Protein AF-A0A968VPR9-F1 (afdb_monomer)

Structure (mmCIF, N/CA/C/O backbone):
data_AF-A0A968VPR9-F1
#
_entry.id   AF-A0A968VPR9-F1
#
loop_
_atom_site.group_PDB
_atom_site.id
_atom_site.type_symbol
_atom_site.label_atom_id
_atom_site.label_alt_id
_atom_site.label_comp_id
_atom_site.label_asym_id
_atom_site.label_entity_id
_atom_site.label_seq_id
_atom_site.pdbx_PDB_ins_code
_atom_site.Cartn_x
_atom_site.Cartn_y
_atom_site.Cartn_z
_atom_site.occupancy
_atom_site.B_iso_or_equiv
_atom_site.auth_seq_id
_atom_site.auth_comp_id
_atom_site.auth_asym_id
_atom_site.auth_atom_id
_atom_site.pdbx_PDB_model_num
ATOM 1 N N . MET A 1 1 ? -22.165 -13.473 3.965 1.00 26.22 1 MET A N 1
ATOM 2 C CA . MET A 1 1 ? -20.917 -13.403 3.176 1.00 26.22 1 MET A CA 1
ATOM 3 C C . MET A 1 1 ? -20.371 -11.985 3.262 1.00 26.22 1 MET A C 1
ATOM 5 O O . MET A 1 1 ? -21.154 -11.065 3.024 1.00 26.22 1 MET A O 1
ATOM 9 N N . PRO A 1 2 ? -19.105 -11.769 3.661 1.00 28.02 2 PRO A N 1
ATOM 10 C CA . PRO A 1 2 ? -18.502 -10.442 3.597 1.00 28.02 2 PRO A CA 1
ATOM 11 C C . PRO A 1 2 ? -18.471 -9.992 2.131 1.00 28.02 2 PRO A C 1
ATOM 13 O O . PRO A 1 2 ? -17.987 -10.710 1.262 1.00 28.02 2 PRO A O 1
ATOM 16 N N . ARG A 1 3 ? -19.066 -8.833 1.832 1.00 32.91 3 ARG A N 1
ATOM 17 C CA . ARG A 1 3 ? -19.054 -8.261 0.480 1.00 32.91 3 ARG A CA 1
ATOM 18 C C . ARG A 1 3 ? -17.635 -7.765 0.195 1.00 32.91 3 ARG A C 1
ATOM 20 O O . ARG A 1 3 ? -17.225 -6.787 0.816 1.00 32.91 3 ARG A O 1
ATOM 27 N N . LEU A 1 4 ? -16.906 -8.401 -0.725 1.00 30.72 4 LEU A N 1
ATOM 28 C CA . LEU A 1 4 ? -15.654 -7.848 -1.254 1.00 30.72 4 LEU A CA 1
ATOM 29 C C . LEU A 1 4 ? -15.965 -6.493 -1.906 1.00 30.72 4 LEU A C 1
ATOM 31 O O . LEU A 1 4 ? -16.776 -6.412 -2.832 1.00 30.72 4 LEU A O 1
ATOM 35 N N . ARG A 1 5 ? -15.361 -5.424 -1.379 1.00 48.28 5 ARG A N 1
ATOM 36 C CA . ARG A 1 5 ? -15.489 -4.054 -1.892 1.00 48.28 5 ARG A CA 1
ATOM 37 C C . ARG A 1 5 ? -14.204 -3.683 -2.627 1.00 48.28 5 ARG A C 1
ATOM 39 O O . ARG A 1 5 ? -13.118 -3.902 -2.104 1.00 48.28 5 ARG A O 1
ATOM 46 N N . CYS A 1 6 ? -14.334 -3.125 -3.828 1.00 39.28 6 CYS A N 1
ATOM 47 C CA . CYS A 1 6 ? -13.204 -2.578 -4.575 1.00 39.28 6 CYS A CA 1
ATOM 48 C C . CYS A 1 6 ? -12.930 -1.138 -4.111 1.00 39.28 6 CYS A C 1
ATOM 50 O O . CYS A 1 6 ? -13.870 -0.373 -3.891 1.00 39.28 6 CYS A O 1
ATOM 52 N N . GLY A 1 7 ? -11.655 -0.773 -3.975 1.00 43.19 7 GLY A N 1
ATOM 53 C CA . GLY A 1 7 ? -11.203 0.585 -3.664 1.00 43.19 7 GLY A CA 1
ATOM 54 C C . GLY A 1 7 ? -10.106 1.030 -4.629 1.00 43.19 7 GLY A C 1
ATOM 55 O O . GLY A 1 7 ? -9.471 0.195 -5.274 1.00 43.19 7 GLY A O 1
ATOM 56 N N . VAL A 1 8 ? -9.898 2.340 -4.748 1.00 54.34 8 VAL A N 1
ATOM 57 C CA . VAL A 1 8 ? -8.843 2.925 -5.594 1.00 54.34 8 VAL A CA 1
ATOM 58 C C . VAL A 1 8 ? -7.776 3.543 -4.698 1.00 54.34 8 VAL A C 1
ATOM 60 O O . VAL A 1 8 ? -8.106 4.270 -3.765 1.00 54.34 8 VAL A O 1
ATOM 63 N N . CYS A 1 9 ? -6.502 3.267 -4.987 1.00 51.56 9 CYS A N 1
ATOM 64 C CA . CYS A 1 9 ? -5.377 3.925 -4.327 1.00 51.56 9 CYS A CA 1
ATOM 65 C C . CYS A 1 9 ? -4.865 5.079 -5.198 1.00 51.56 9 CYS A C 1
ATOM 67 O O . CYS A 1 9 ? -4.515 4.877 -6.361 1.00 51.56 9 CYS A O 1
ATOM 69 N N . THR A 1 10 ? -4.825 6.286 -4.639 1.00 53.28 10 THR A N 1
ATOM 70 C CA . THR A 1 10 ? -4.267 7.491 -5.279 1.00 53.28 10 THR A CA 1
ATOM 71 C C . THR A 1 10 ? -3.102 8.036 -4.457 1.00 53.28 10 THR A C 1
ATOM 73 O O . THR A 1 10 ? -2.933 7.615 -3.321 1.00 53.28 10 THR A O 1
ATOM 76 N N . ARG A 1 11 ? -2.273 8.945 -4.989 1.00 54.41 11 ARG A N 1
ATOM 77 C CA . ARG A 1 11 ? -1.107 9.496 -4.266 1.00 54.41 11 ARG A CA 1
ATOM 78 C C . ARG A 1 11 ? -1.219 10.997 -3.994 1.00 54.41 11 ARG A C 1
ATOM 80 O O . ARG A 1 11 ? -1.591 11.747 -4.893 1.00 54.41 11 ARG A O 1
ATOM 87 N N . ALA A 1 12 ? -0.807 11.435 -2.802 1.00 42.16 12 ALA A N 1
ATOM 88 C CA . ALA A 1 12 ? -0.748 12.838 -2.380 1.00 42.16 12 ALA A CA 1
ATOM 89 C C . ALA A 1 12 ? 0.576 13.179 -1.658 1.00 42.16 12 ALA A C 1
ATOM 91 O O . ALA A 1 12 ? 1.113 12.370 -0.905 1.00 42.16 12 ALA A O 1
ATOM 92 N N . ARG A 1 13 ? 1.103 14.391 -1.869 1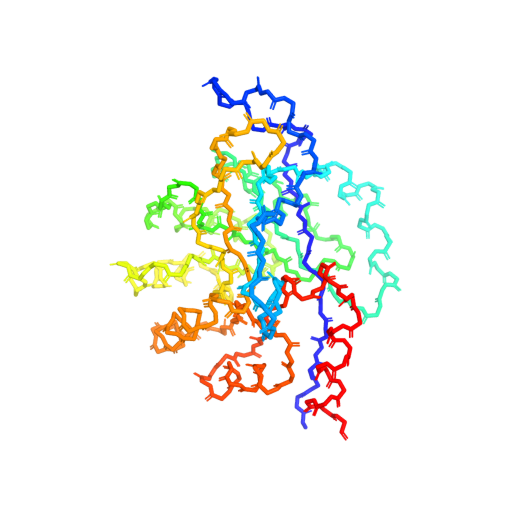.00 48.53 13 ARG A N 1
ATOM 93 C CA . ARG A 1 13 ? 2.314 14.930 -1.213 1.00 48.53 13 ARG A CA 1
ATOM 94 C C . ARG A 1 13 ? 2.281 16.457 -1.194 1.00 48.53 13 ARG A C 1
ATOM 96 O O . ARG A 1 13 ? 1.675 17.050 -2.076 1.00 48.53 13 ARG A O 1
ATOM 103 N N . ILE A 1 14 ? 2.934 17.121 -0.242 1.00 46.28 14 ILE A N 1
ATOM 104 C CA . ILE A 1 14 ? 3.025 18.593 -0.239 1.00 46.28 14 ILE A CA 1
ATOM 105 C C . ILE A 1 14 ? 3.862 19.085 -1.441 1.00 46.28 14 ILE A C 1
ATOM 107 O O . ILE A 1 14 ? 5.024 18.720 -1.602 1.00 46.28 14 ILE A O 1
ATOM 111 N N . GLY A 1 15 ? 3.260 19.939 -2.281 1.00 39.19 15 GLY A N 1
ATOM 112 C CA . GLY A 1 15 ? 3.881 20.534 -3.475 1.00 39.19 15 GLY A CA 1
ATOM 113 C C . GLY A 1 15 ? 3.956 19.622 -4.716 1.00 39.19 15 GLY A C 1
ATOM 114 O O . GLY A 1 15 ? 3.867 18.404 -4.625 1.00 39.19 15 GLY A O 1
ATOM 115 N N . ASP A 1 16 ? 4.155 20.228 -5.893 1.00 42.66 16 ASP A N 1
ATOM 116 C CA . ASP A 1 16 ? 4.288 19.551 -7.206 1.00 42.66 16 ASP A CA 1
ATOM 117 C C . ASP A 1 16 ? 5.763 19.231 -7.555 1.00 42.66 16 ASP A C 1
ATOM 119 O O . ASP A 1 16 ? 6.218 19.321 -8.696 1.00 42.66 16 ASP A O 1
ATOM 123 N N . ARG A 1 17 ? 6.597 18.961 -6.541 1.00 40.97 17 ARG A N 1
ATOM 124 C CA . ARG A 1 17 ? 8.049 18.846 -6.748 1.00 40.97 17 ARG A CA 1
ATOM 125 C C . ARG A 1 17 ? 8.432 17.455 -7.252 1.00 40.97 17 ARG A C 1
ATOM 127 O O . ARG A 1 17 ? 8.266 16.456 -6.545 1.00 40.97 17 ARG A O 1
ATOM 134 N N . ARG A 1 18 ? 9.051 17.410 -8.441 1.00 38.78 18 ARG A N 1
ATOM 135 C CA . ARG A 1 18 ? 9.927 16.299 -8.855 1.00 38.78 18 ARG A CA 1
ATOM 136 C C . ARG A 1 18 ? 10.993 16.111 -7.769 1.00 38.78 18 ARG A C 1
ATOM 138 O O . ARG A 1 18 ? 11.455 17.083 -7.184 1.00 38.78 18 ARG A O 1
ATOM 145 N N . SER A 1 19 ? 11.351 14.869 -7.457 1.00 36.50 19 SER A N 1
ATOM 146 C CA . SER A 1 19 ? 12.400 14.568 -6.475 1.00 36.50 19 SER A CA 1
ATOM 147 C C . SER A 1 19 ? 13.722 15.230 -6.891 1.00 36.50 19 SER A C 1
ATOM 149 O O . SER A 1 19 ? 14.387 14.757 -7.806 1.00 36.50 19 SER A O 1
ATOM 151 N N . THR A 1 20 ? 14.108 16.321 -6.226 1.00 30.91 20 THR A N 1
ATOM 152 C CA . THR A 1 20 ? 15.374 17.026 -6.463 1.00 30.91 20 THR A CA 1
ATOM 153 C C . THR A 1 20 ? 16.469 16.430 -5.579 1.00 30.91 20 THR A C 1
ATOM 155 O O . THR A 1 20 ? 16.851 17.015 -4.566 1.00 30.91 20 THR A O 1
ATOM 158 N N . ARG A 1 21 ? 16.981 15.242 -5.926 1.00 33.09 21 ARG A N 1
ATOM 159 C CA . ARG A 1 21 ? 18.323 14.834 -5.471 1.00 33.09 21 ARG A CA 1
ATOM 160 C C . ARG A 1 21 ? 19.348 15.293 -6.520 1.00 33.09 21 ARG A C 1
ATOM 162 O O . ARG A 1 21 ? 19.127 15.021 -7.704 1.00 33.09 21 ARG A O 1
ATOM 169 N N . PRO A 1 22 ? 20.457 15.956 -6.133 1.00 25.80 22 PRO A N 1
ATOM 170 C CA . PRO A 1 22 ? 21.454 16.432 -7.090 1.00 25.80 22 PRO A CA 1
ATOM 171 C C . PRO A 1 22 ? 22.013 15.253 -7.898 1.00 25.80 22 PRO A C 1
ATOM 173 O O . PRO A 1 22 ? 22.491 14.280 -7.319 1.00 25.80 22 PRO A O 1
ATOM 176 N N . GLY A 1 23 ? 21.910 15.322 -9.230 1.00 30.23 23 GLY A N 1
ATOM 177 C CA . GLY A 1 23 ? 22.413 14.301 -10.161 1.00 30.23 23 GLY A CA 1
ATOM 178 C C . GLY A 1 23 ? 21.357 13.439 -10.873 1.00 30.23 23 GLY A C 1
ATOM 179 O O . GLY A 1 23 ? 21.736 12.643 -11.728 1.00 30.23 23 GLY A O 1
ATOM 180 N N . ARG A 1 24 ? 20.055 13.592 -10.572 1.00 38.47 24 ARG A N 1
ATOM 181 C CA . ARG A 1 24 ? 18.957 12.834 -11.224 1.00 38.47 24 ARG A CA 1
ATOM 182 C C . ARG A 1 24 ? 18.002 13.677 -12.090 1.00 38.47 24 ARG A C 1
ATOM 184 O O . ARG A 1 24 ? 17.025 13.137 -12.602 1.00 38.47 24 ARG A O 1
ATOM 191 N N . ASP A 1 25 ? 18.307 14.954 -12.320 1.00 29.67 25 ASP A N 1
ATOM 192 C CA . ASP A 1 25 ? 17.603 15.784 -13.307 1.00 29.67 25 ASP A CA 1
ATOM 193 C C . ASP A 1 25 ? 18.159 15.525 -14.712 1.00 29.67 25 ASP A C 1
ATOM 195 O O . ASP A 1 25 ? 19.051 16.219 -15.197 1.00 29.67 25 ASP A O 1
ATOM 199 N N . ARG A 1 26 ? 17.631 14.498 -15.375 1.00 28.78 26 ARG A N 1
ATOM 200 C CA . ARG A 1 26 ? 17.525 14.485 -16.837 1.00 28.78 26 ARG A CA 1
ATOM 201 C C . ARG A 1 26 ? 16.148 13.959 -17.192 1.00 28.78 26 ARG A C 1
ATOM 203 O O . ARG A 1 26 ? 15.861 12.795 -16.940 1.00 28.78 26 ARG A O 1
ATOM 210 N N . ASP A 1 27 ? 15.300 14.860 -17.677 1.00 27.05 27 ASP A N 1
ATOM 211 C CA . ASP A 1 27 ? 14.115 14.625 -18.508 1.00 27.05 27 ASP A CA 1
ATOM 212 C C . ASP A 1 27 ? 13.579 13.186 -18.537 1.00 27.05 27 ASP A C 1
ATOM 214 O O . ASP A 1 27 ? 13.633 12.498 -19.555 1.00 27.05 27 ASP A O 1
ATOM 218 N N . THR A 1 28 ? 13.006 12.722 -17.424 1.00 28.03 28 THR A N 1
ATOM 219 C CA . THR A 1 28 ? 12.266 11.456 -17.401 1.00 28.03 28 THR A CA 1
ATOM 220 C C . THR A 1 28 ? 10.881 11.686 -17.995 1.00 28.03 28 THR A C 1
ATOM 222 O O . THR A 1 28 ? 9.892 11.917 -17.300 1.00 28.03 28 THR A O 1
ATOM 225 N N . HIS A 1 29 ? 10.825 11.656 -19.325 1.00 24.77 29 HIS A N 1
ATOM 226 C CA . HIS A 1 29 ? 9.605 11.322 -20.047 1.00 24.77 29 HIS A CA 1
AT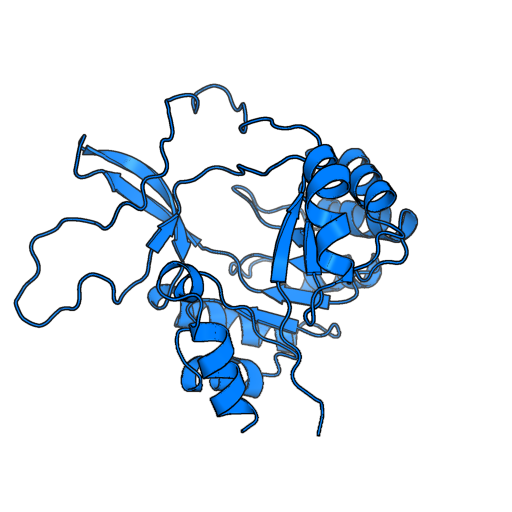OM 227 C C . HIS A 1 29 ? 9.139 9.934 -19.577 1.00 24.77 29 HIS A C 1
ATOM 229 O O . HIS A 1 29 ? 9.963 9.057 -19.305 1.00 24.77 29 HIS A O 1
ATOM 235 N N . ASN A 1 30 ? 7.823 9.737 -19.436 1.00 26.75 30 ASN A N 1
ATOM 236 C CA . ASN A 1 30 ? 7.246 8.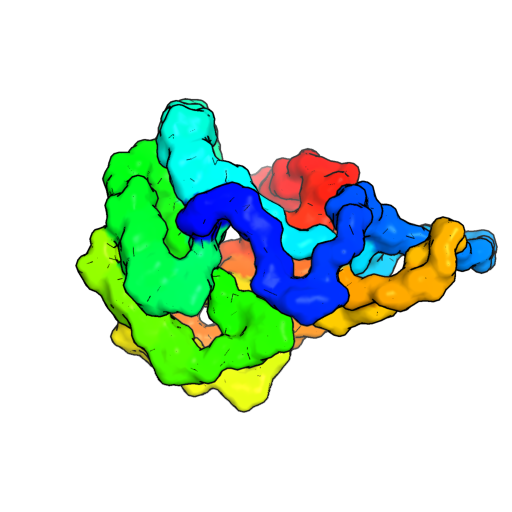435 -19.104 1.00 26.75 30 ASN A CA 1
ATOM 237 C C . ASN A 1 30 ? 7.667 7.409 -20.162 1.00 26.75 30 ASN A C 1
ATOM 239 O O . ASN A 1 30 ? 7.077 7.343 -21.237 1.00 26.75 30 ASN A O 1
ATOM 243 N N . HIS A 1 31 ? 8.655 6.584 -19.840 1.00 30.16 31 HIS A N 1
ATOM 244 C CA . HIS A 1 31 ? 8.980 5.401 -20.617 1.00 30.16 31 HIS A CA 1
ATOM 245 C C . HIS A 1 31 ? 8.699 4.177 -19.753 1.00 30.16 31 HIS A C 1
ATOM 247 O O . HIS A 1 31 ? 9.443 3.862 -18.824 1.00 30.16 31 HIS A O 1
ATOM 253 N N . ALA A 1 32 ? 7.610 3.473 -20.068 1.00 30.56 32 ALA A N 1
ATOM 254 C CA . ALA A 1 32 ? 7.552 2.043 -19.814 1.00 30.56 32 ALA A CA 1
ATOM 255 C C . ALA A 1 32 ? 8.547 1.409 -20.793 1.00 30.56 32 ALA A C 1
ATOM 257 O O . ALA A 1 32 ? 8.242 1.234 -21.970 1.00 30.56 32 ALA A O 1
ATOM 258 N N . ALA A 1 33 ? 9.776 1.164 -20.343 1.00 32.53 33 ALA A N 1
ATOM 259 C CA . ALA A 1 33 ? 10.747 0.454 -21.158 1.00 32.53 33 ALA A CA 1
ATOM 260 C C . ALA A 1 33 ? 10.401 -1.040 -21.108 1.00 32.53 33 ALA A C 1
ATOM 262 O O . ALA A 1 33 ? 10.758 -1.740 -20.161 1.00 32.53 33 ALA A O 1
ATOM 263 N N . ALA A 1 34 ? 9.674 -1.523 -22.116 1.00 35.62 34 ALA A N 1
ATOM 264 C CA . ALA A 1 34 ? 9.707 -2.939 -22.455 1.00 35.62 34 ALA A CA 1
ATOM 265 C C . ALA A 1 34 ? 11.109 -3.234 -23.010 1.00 35.62 34 ALA A C 1
ATOM 267 O O . ALA A 1 34 ? 11.587 -2.528 -23.901 1.00 35.62 34 ALA A O 1
ATOM 268 N N . SER A 1 35 ? 11.806 -4.232 -22.469 1.00 34.34 35 SER A N 1
ATOM 269 C CA . SER A 1 35 ? 13.125 -4.615 -22.971 1.00 34.34 35 SER A CA 1
ATOM 270 C C . SER A 1 35 ? 12.989 -5.171 -24.393 1.00 34.34 35 SER A C 1
ATOM 272 O O . SER A 1 35 ? 12.513 -6.284 -24.616 1.00 34.34 35 SER A O 1
ATOM 274 N N . SER A 1 36 ? 13.401 -4.394 -25.397 1.00 31.27 36 SER A N 1
ATOM 275 C CA . SER A 1 36 ? 13.361 -4.814 -26.799 1.00 31.27 36 SER A CA 1
ATOM 276 C C . SER A 1 36 ? 14.564 -5.707 -27.133 1.00 31.27 36 SER A C 1
ATOM 278 O O . SER A 1 36 ? 15.523 -5.289 -27.778 1.00 31.27 36 SER A O 1
ATOM 280 N N . GLY A 1 37 ? 14.521 -6.955 -26.673 1.00 33.72 37 GLY A N 1
ATOM 281 C CA . GLY A 1 37 ? 15.356 -8.046 -27.179 1.00 33.72 37 GLY A CA 1
ATOM 282 C C . GLY A 1 37 ? 14.554 -8.929 -28.138 1.00 33.72 37 GLY A C 1
ATOM 283 O O . GLY A 1 37 ? 13.375 -9.205 -27.904 1.00 33.72 37 GLY A O 1
ATOM 284 N N . ALA A 1 38 ? 15.160 -9.376 -29.240 1.00 30.45 38 ALA A N 1
ATOM 285 C CA . ALA A 1 38 ? 14.508 -10.276 -30.191 1.00 30.45 38 ALA A CA 1
ATOM 286 C C . ALA A 1 38 ? 14.147 -11.617 -29.517 1.00 30.45 38 ALA A C 1
ATOM 288 O O . ALA A 1 38 ? 15.028 -12.401 -29.172 1.00 30.45 38 ALA A O 1
ATOM 289 N N . ALA A 1 39 ? 12.855 -11.888 -29.315 1.00 31.39 39 ALA A N 1
ATOM 290 C CA . ALA A 1 39 ? 12.401 -13.133 -28.706 1.00 31.39 39 ALA A CA 1
ATOM 291 C C . ALA A 1 39 ? 12.381 -14.291 -29.701 1.00 31.39 39 ALA A C 1
ATOM 293 O O . ALA A 1 39 ? 12.013 -14.136 -30.870 1.00 31.39 39 ALA A O 1
ATOM 294 N N . ARG A 1 40 ? 12.712 -15.472 -29.174 1.00 26.75 40 ARG A N 1
ATOM 295 C CA . ARG A 1 40 ? 12.440 -16.765 -29.802 1.00 26.75 40 ARG A CA 1
ATOM 296 C C . ARG A 1 40 ? 10.926 -16.959 -30.000 1.00 26.75 40 ARG A C 1
ATOM 298 O O . ARG A 1 40 ? 10.148 -16.495 -29.164 1.00 26.75 40 ARG A O 1
ATOM 305 N N . PRO A 1 41 ? 10.497 -17.674 -31.055 1.00 26.98 41 PRO A N 1
ATOM 306 C CA . PRO A 1 41 ? 9.089 -18.012 -31.248 1.00 26.98 41 PRO A CA 1
ATOM 307 C C . PRO A 1 41 ? 8.575 -18.816 -30.042 1.00 26.98 41 PRO A C 1
ATOM 309 O O . PRO A 1 41 ? 9.154 -19.849 -29.713 1.00 26.98 41 PRO A O 1
ATOM 312 N N . GLY A 1 42 ? 7.523 -18.325 -29.375 1.00 35.25 42 GLY A N 1
ATOM 313 C CA . GLY A 1 42 ? 6.863 -18.996 -28.244 1.00 3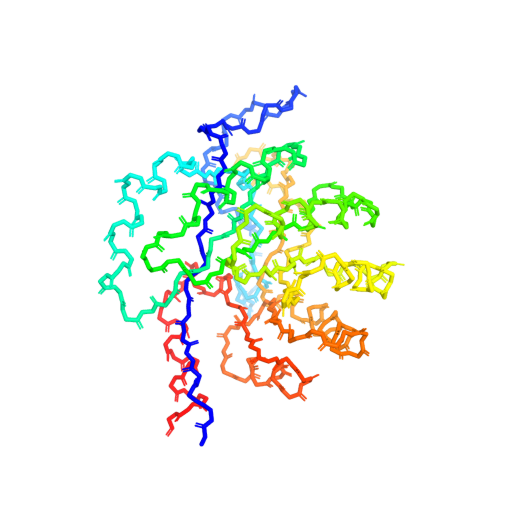5.25 42 GLY A CA 1
ATOM 314 C C . GLY A 1 42 ? 7.057 -18.366 -26.857 1.00 35.25 42 GLY A C 1
ATOM 315 O O . GLY A 1 42 ? 6.443 -18.841 -25.908 1.00 35.25 42 GLY A O 1
ATOM 316 N N . ALA A 1 43 ? 7.858 -17.304 -26.714 1.00 30.12 43 ALA A N 1
ATOM 317 C CA . ALA A 1 43 ? 7.950 -16.536 -25.468 1.00 30.12 43 ALA A CA 1
ATOM 318 C C . ALA A 1 43 ? 7.155 -15.227 -25.589 1.00 30.12 43 ALA A C 1
ATOM 320 O O . ALA A 1 43 ? 7.489 -14.366 -26.407 1.00 30.12 43 ALA A O 1
ATOM 321 N N . ASP A 1 44 ? 6.105 -15.094 -24.781 1.00 35.06 44 ASP A N 1
ATOM 322 C CA . ASP A 1 44 ? 5.308 -13.874 -24.688 1.00 35.06 44 ASP A CA 1
ATOM 323 C C . ASP A 1 44 ? 6.120 -12.809 -23.930 1.00 35.06 44 ASP A C 1
ATOM 325 O O . ASP A 1 44 ? 6.484 -12.983 -22.764 1.00 35.06 44 ASP A O 1
ATOM 329 N N . ARG A 1 45 ? 6.517 -11.747 -24.636 1.00 38.03 45 ARG A N 1
ATOM 330 C CA . ARG A 1 45 ? 7.591 -10.816 -24.225 1.00 38.03 45 ARG A CA 1
ATOM 331 C C . ARG A 1 45 ? 7.205 -9.936 -23.031 1.00 38.03 45 ARG A C 1
ATOM 333 O O . ARG A 1 45 ? 8.087 -9.429 -22.347 1.00 38.03 45 ARG A O 1
ATOM 340 N N . ASP A 1 46 ? 5.908 -9.858 -22.738 1.00 46.78 46 ASP A N 1
ATOM 341 C CA . ASP A 1 46 ? 5.301 -9.051 -21.674 1.00 46.78 46 ASP A CA 1
ATOM 342 C C . ASP A 1 46 ? 4.826 -9.891 -20.467 1.00 46.78 46 ASP A C 1
ATOM 344 O O . ASP A 1 46 ? 4.218 -9.374 -19.525 1.00 46.78 46 ASP A O 1
ATOM 348 N N . ALA A 1 47 ? 5.105 -11.202 -20.462 1.00 53.38 47 ALA A N 1
ATOM 349 C CA . ALA A 1 47 ? 4.619 -12.127 -19.434 1.00 53.38 47 ALA A CA 1
ATOM 350 C C . ALA A 1 47 ? 5.326 -11.986 -18.072 1.00 53.38 47 ALA A C 1
ATOM 352 O O . ALA A 1 47 ? 4.780 -12.401 -17.048 1.00 53.38 47 ALA A O 1
ATOM 353 N N . ALA A 1 48 ? 6.528 -11.400 -18.031 1.00 68.69 48 ALA A N 1
ATOM 354 C CA . ALA A 1 48 ? 7.340 -11.340 -16.815 1.00 68.69 48 ALA A CA 1
ATOM 355 C C . ALA A 1 48 ? 7.029 -10.122 -15.923 1.00 68.69 48 ALA A C 1
ATOM 357 O O . ALA A 1 48 ? 7.217 -10.193 -14.715 1.00 68.69 48 ALA A O 1
ATOM 358 N N . GLY A 1 49 ? 6.504 -9.017 -16.453 1.00 78.75 49 GLY A N 1
ATOM 359 C CA . GLY A 1 49 ? 6.231 -7.814 -15.660 1.00 78.75 49 GLY A CA 1
ATOM 360 C C . GLY A 1 49 ? 6.715 -6.530 -16.322 1.00 78.75 49 GLY A C 1
ATOM 361 O O . GLY A 1 49 ? 6.994 -6.507 -17.513 1.00 78.75 49 GLY A O 1
ATOM 362 N N . LEU A 1 50 ? 6.785 -5.452 -15.544 1.00 83.00 50 LEU A N 1
ATOM 363 C CA . LEU A 1 50 ? 7.172 -4.114 -15.992 1.00 83.00 50 LEU A CA 1
ATOM 364 C C . LEU A 1 50 ? 8.206 -3.513 -15.040 1.00 83.00 50 LEU A C 1
ATOM 366 O O . LEU A 1 50 ? 8.106 -3.700 -13.828 1.00 83.00 50 LEU A O 1
ATOM 370 N N . LEU A 1 51 ? 9.168 -2.760 -15.574 1.00 82.69 51 LEU A N 1
ATOM 371 C CA . LEU A 1 51 ? 10.063 -1.926 -14.774 1.00 82.69 51 LEU A CA 1
ATOM 372 C C . LEU A 1 51 ? 9.549 -0.484 -14.805 1.00 82.69 51 LEU A C 1
ATOM 374 O O . LEU A 1 51 ? 9.571 0.175 -15.844 1.00 82.69 51 LEU A O 1
ATOM 378 N N . TYR A 1 52 ? 9.055 0.004 -13.669 1.00 78.31 52 TYR A N 1
ATOM 379 C CA . TYR A 1 52 ? 8.568 1.373 -13.547 1.00 78.31 52 TYR A CA 1
ATOM 380 C C . TYR A 1 52 ? 9.725 2.316 -13.203 1.00 78.31 52 TYR A C 1
ATOM 382 O O . TYR A 1 52 ? 10.208 2.321 -12.070 1.00 78.31 52 TYR A O 1
ATOM 390 N N . CYS A 1 53 ? 10.154 3.117 -14.181 1.00 71.12 53 CYS A N 1
ATOM 391 C CA . CYS A 1 53 ? 11.272 4.067 -14.063 1.00 71.12 53 CYS A CA 1
ATOM 392 C C . CYS A 1 53 ? 10.820 5.518 -13.795 1.00 71.12 53 CYS A C 1
ATOM 394 O O . CYS A 1 53 ? 11.621 6.449 -13.875 1.00 71.12 53 CYS A O 1
ATOM 396 N N . GLY A 1 54 ? 9.535 5.732 -13.497 1.00 62.75 54 GLY A N 1
ATOM 397 C CA . GLY A 1 54 ? 9.007 7.041 -13.122 1.00 62.75 54 GLY A CA 1
ATOM 398 C C . GLY A 1 54 ? 9.357 7.374 -11.672 1.00 62.75 54 GLY A C 1
ATOM 399 O O . GLY A 1 54 ? 9.219 6.540 -10.777 1.00 62.75 54 GLY A O 1
ATOM 400 N N . GLY A 1 55 ? 9.802 8.601 -11.409 1.00 60.25 55 GLY A N 1
ATOM 401 C CA . GLY A 1 55 ? 9.969 9.084 -10.037 1.00 60.25 55 GLY A CA 1
ATOM 402 C C . GLY A 1 55 ? 8.641 9.147 -9.260 1.00 60.25 55 GLY A C 1
ATOM 403 O O . GLY A 1 55 ? 7.581 8.732 -9.729 1.00 60.25 55 GLY A O 1
ATOM 404 N N . MET A 1 56 ? 8.675 9.745 -8.067 1.00 62.56 56 MET A N 1
ATOM 405 C CA . MET A 1 56 ? 7.487 10.002 -7.233 1.00 62.56 56 MET A CA 1
ATOM 406 C C . MET A 1 56 ? 6.656 11.195 -7.745 1.00 62.56 56 MET A C 1
ATOM 408 O O . MET A 1 56 ? 6.305 12.099 -6.984 1.00 62.56 56 MET A O 1
ATOM 412 N N . GLN A 1 57 ? 6.366 11.223 -9.049 1.00 67.38 57 GLN A N 1
ATOM 413 C CA . GLN A 1 57 ? 5.435 12.195 -9.613 1.00 67.38 57 GLN A CA 1
ATOM 414 C C . GLN A 1 57 ? 4.061 11.996 -8.973 1.00 67.38 57 GLN A C 1
ATOM 416 O O . GLN A 1 57 ? 3.577 10.872 -8.825 1.00 67.38 57 GLN A O 1
ATOM 421 N N . ASN A 1 58 ? 3.465 13.095 -8.539 1.00 78.38 58 ASN A N 1
ATOM 422 C CA . ASN A 1 58 ? 2.175 13.116 -7.876 1.00 78.38 58 ASN A CA 1
ATOM 423 C C . ASN A 1 58 ? 1.547 14.498 -8.118 1.00 78.38 58 ASN A C 1
ATOM 425 O O . ASN A 1 58 ? 2.291 15.457 -8.304 1.00 78.38 58 ASN A O 1
ATOM 429 N N . PRO A 1 59 ? 0.213 14.621 -8.105 1.00 79.00 59 PRO A N 1
ATOM 430 C CA . PRO A 1 59 ? -0.461 15.882 -8.410 1.00 79.00 59 PRO A CA 1
ATOM 431 C C . PRO A 1 59 ? -0.272 16.973 -7.343 1.00 79.00 59 PRO A C 1
ATOM 433 O O . PRO A 1 59 ? -0.691 18.106 -7.557 1.00 79.00 59 PRO A O 1
ATOM 436 N N . GLY A 1 60 ? 0.310 16.659 -6.186 1.00 84.69 60 GLY A N 1
ATOM 437 C CA . GLY A 1 60 ? 0.381 17.551 -5.038 1.00 84.69 60 GLY A CA 1
ATOM 438 C C . GLY A 1 60 ? -0.914 17.569 -4.215 1.00 84.69 60 GLY A C 1
ATOM 439 O O . GLY A 1 60 ? -2.022 17.441 -4.739 1.00 84.69 60 GLY A O 1
ATOM 440 N N . LEU A 1 61 ? -0.774 17.770 -2.904 1.00 89.44 61 LEU A N 1
ATOM 441 C CA . LEU A 1 61 ? -1.846 17.739 -1.906 1.00 89.44 61 LEU A CA 1
ATOM 442 C C . LEU A 1 61 ? -2.950 18.734 -2.248 1.00 89.44 61 LEU A C 1
ATOM 444 O O . LEU A 1 61 ? -4.123 18.386 -2.229 1.00 89.44 61 LEU A O 1
ATOM 448 N N . ARG A 1 62 ? -2.571 19.951 -2.645 1.00 90.56 62 ARG A N 1
ATOM 449 C CA . ARG A 1 62 ? -3.531 20.985 -3.030 1.00 90.56 62 ARG A CA 1
ATOM 450 C C . ARG A 1 62 ? -4.450 20.524 -4.162 1.00 90.56 62 ARG A C 1
ATOM 452 O O . ARG A 1 62 ? -5.659 20.662 -4.049 1.00 90.56 62 ARG A O 1
ATOM 459 N N . ASN A 1 63 ? -3.901 19.940 -5.230 1.00 89.88 63 ASN A N 1
ATOM 460 C CA . ASN A 1 63 ? -4.729 19.432 -6.325 1.00 89.88 63 ASN A CA 1
ATOM 461 C C . ASN A 1 63 ? -5.573 18.236 -5.876 1.00 89.88 63 ASN A C 1
ATOM 463 O O . ASN A 1 63 ? -6.716 18.118 -6.308 1.00 89.88 63 ASN A O 1
ATOM 467 N N . VAL A 1 64 ? -5.042 17.367 -5.007 1.00 90.31 64 VAL A N 1
ATOM 468 C CA . VAL A 1 64 ? -5.818 16.271 -4.406 1.00 90.31 64 VAL A CA 1
ATOM 469 C C . VAL A 1 64 ? -7.062 16.807 -3.707 1.00 90.31 64 VAL A C 1
ATOM 471 O O . VAL A 1 64 ? -8.157 16.369 -4.044 1.00 90.31 64 VAL A O 1
ATOM 474 N N . VAL A 1 65 ? -6.909 17.792 -2.825 1.00 90.81 65 VAL A N 1
ATOM 475 C CA . VAL A 1 65 ? -8.014 18.377 -2.055 1.00 90.81 65 VAL A CA 1
ATOM 476 C C . VAL A 1 65 ? -8.968 19.180 -2.943 1.00 90.81 65 VAL A C 1
ATOM 478 O O . VAL A 1 65 ? -10.176 18.990 -2.879 1.00 90.81 65 VAL A O 1
ATOM 481 N N . GLU A 1 66 ? -8.446 20.070 -3.788 1.00 92.25 66 GLU A N 1
ATOM 482 C CA . GLU A 1 66 ? -9.271 21.040 -4.523 1.00 92.25 66 GLU A CA 1
ATOM 483 C C . GLU A 1 66 ? -9.890 20.470 -5.808 1.00 92.25 66 GLU A C 1
ATOM 485 O O . GLU A 1 66 ? -10.935 20.946 -6.245 1.00 92.25 66 GLU A O 1
ATOM 490 N N . ARG A 1 67 ? -9.246 19.487 -6.455 1.00 90.19 67 ARG A N 1
ATOM 491 C CA . ARG A 1 67 ? -9.656 19.001 -7.787 1.00 90.19 67 ARG A CA 1
ATOM 492 C C . ARG A 1 67 ? -10.136 17.560 -7.797 1.00 90.19 67 ARG A C 1
ATOM 494 O O . ARG A 1 67 ? -11.092 17.259 -8.506 1.00 90.19 67 ARG A O 1
ATOM 501 N N . PHE A 1 68 ? -9.469 16.665 -7.069 1.00 90.44 68 PHE A N 1
ATOM 502 C CA . PHE A 1 68 ? -9.779 15.235 -7.137 1.00 90.44 68 PHE A CA 1
ATOM 503 C C . PHE A 1 68 ? -10.809 14.816 -6.085 1.00 90.44 68 PHE A C 1
ATOM 505 O O . PHE A 1 68 ? -11.832 14.236 -6.450 1.00 90.44 68 PHE A O 1
ATOM 512 N N . ALA A 1 69 ? -10.586 15.160 -4.815 1.00 91.56 69 ALA A N 1
ATOM 513 C CA . ALA A 1 69 ? -11.431 14.756 -3.693 1.00 91.56 69 ALA A CA 1
ATOM 514 C C . ALA A 1 69 ? -12.931 15.063 -3.864 1.00 91.56 69 ALA A C 1
ATOM 516 O O . ALA A 1 69 ? -13.728 14.163 -3.600 1.00 91.56 69 ALA A O 1
ATOM 517 N N . PRO A 1 70 ? -13.354 16.223 -4.412 1.00 92.62 70 PRO A N 1
ATOM 518 C CA . PRO A 1 70 ? -14.779 16.512 -4.603 1.00 92.62 70 PRO A CA 1
ATOM 519 C C . PRO A 1 70 ? -15.500 15.499 -5.507 1.00 92.62 70 PRO A C 1
ATOM 521 O O . PRO A 1 70 ? -16.706 15.284 -5.393 1.00 92.62 70 PRO A O 1
ATOM 524 N N . SER A 1 71 ? -14.771 14.848 -6.420 1.00 91.94 71 SER A N 1
ATOM 525 C CA . SER A 1 71 ? -15.354 13.827 -7.294 1.00 91.94 71 SER A CA 1
ATOM 526 C C . SER A 1 71 ? -15.571 12.484 -6.589 1.00 91.94 71 SER A C 1
ATOM 528 O O . SER A 1 71 ? -16.475 11.745 -6.974 1.00 91.94 71 SER A O 1
ATOM 530 N N . TRP A 1 72 ? -14.788 12.174 -5.550 1.00 92.88 72 TRP A N 1
ATOM 531 C CA . TRP A 1 72 ? -14.778 10.862 -4.894 1.00 92.88 72 TRP A CA 1
ATOM 532 C C . TRP A 1 72 ? -16.019 10.600 -4.052 1.00 92.88 72 TRP A C 1
ATOM 534 O O . TRP A 1 72 ? -16.444 9.455 -3.941 1.00 92.88 72 TRP A O 1
ATOM 544 N N . GLU A 1 73 ? -16.647 11.648 -3.521 1.00 87.44 73 GLU A N 1
ATOM 545 C CA . GLU A 1 73 ? -17.926 11.548 -2.809 1.00 87.44 73 GLU A CA 1
ATOM 546 C C . GLU A 1 73 ? -19.028 10.898 -3.664 1.00 87.44 73 GLU A C 1
ATOM 548 O O . GLU A 1 73 ? -19.905 10.206 -3.152 1.00 87.44 73 GLU A O 1
ATOM 553 N N . HIS A 1 74 ? -18.949 11.067 -4.984 1.00 89.25 74 HIS A N 1
ATOM 554 C CA . HIS A 1 74 ? -19.932 10.558 -5.935 1.00 89.25 74 HIS A CA 1
ATOM 555 C C . HIS A 1 74 ? -19.588 9.154 -6.457 1.00 89.25 74 HIS A C 1
ATOM 557 O O . HIS A 1 74 ? -20.319 8.602 -7.284 1.00 89.25 74 HIS A O 1
ATOM 563 N N . TRP A 1 75 ? -18.462 8.573 -6.036 1.00 89.94 75 TRP A N 1
ATOM 564 C CA . TRP A 1 75 ? -18.021 7.266 -6.510 1.00 89.94 75 TRP A CA 1
ATOM 565 C C . TRP A 1 75 ? -18.680 6.130 -5.727 1.00 89.94 75 TRP A C 1
ATOM 567 O O . TRP A 1 75 ? -18.925 6.205 -4.528 1.00 89.94 75 TRP A O 1
ATOM 577 N N . GLN A 1 76 ? -18.913 5.010 -6.414 1.00 85.44 76 GLN A N 1
ATOM 578 C CA . GLN A 1 76 ? -19.401 3.772 -5.788 1.00 85.44 76 GLN A CA 1
ATOM 579 C C . GLN A 1 76 ? -18.290 2.979 -5.080 1.00 85.44 76 GLN A C 1
ATOM 581 O O . GLN A 1 76 ? -18.550 1.942 -4.467 1.00 85.44 76 GLN A O 1
ATOM 586 N N . VAL A 1 77 ? -17.048 3.452 -5.182 1.00 85.12 77 VAL A N 1
ATOM 587 C CA . VAL A 1 77 ? -15.851 2.857 -4.590 1.00 85.12 77 VAL A CA 1
ATOM 588 C C . VAL A 1 77 ? -15.212 3.853 -3.636 1.00 85.12 77 VAL A C 1
ATOM 590 O O . VAL A 1 77 ? -15.293 5.060 -3.834 1.00 85.12 77 VAL A O 1
ATOM 593 N N . GLN A 1 78 ? -14.568 3.329 -2.602 1.00 85.44 78 GLN A N 1
ATOM 594 C CA . GLN A 1 78 ? -13.872 4.133 -1.604 1.00 85.44 78 GLN A CA 1
ATOM 595 C C . GLN A 1 78 ? -12.442 4.443 -2.062 1.00 85.44 78 GLN A C 1
ATOM 597 O O . GLN A 1 78 ? -11.814 3.614 -2.735 1.00 85.44 78 GLN A O 1
ATOM 602 N N . VAL A 1 79 ? -11.915 5.610 -1.681 1.00 93.44 79 VAL A N 1
ATOM 603 C CA . VAL A 1 79 ? -10.554 6.027 -2.041 1.00 93.44 79 VAL A CA 1
ATOM 604 C C . VAL A 1 79 ? -9.615 5.894 -0.849 1.00 93.44 79 VAL A C 1
ATOM 606 O O . VAL A 1 79 ? -9.873 6.414 0.233 1.00 93.44 79 VAL A O 1
ATOM 609 N N . ILE A 1 80 ? -8.498 5.208 -1.068 1.00 95.44 80 ILE A N 1
ATOM 610 C CA . ILE A 1 80 ? -7.357 5.171 -0.155 1.00 95.44 80 ILE A CA 1
ATOM 611 C C . ILE A 1 80 ? -6.321 6.154 -0.699 1.00 95.44 80 ILE A C 1
ATOM 613 O O . ILE A 1 80 ? -5.892 6.039 -1.850 1.00 95.44 80 ILE A O 1
ATOM 617 N N . VAL A 1 81 ? -5.911 7.132 0.105 1.00 94.12 81 VAL A N 1
ATOM 618 C CA . VAL A 1 81 ? -4.909 8.119 -0.315 1.00 94.12 81 VAL A CA 1
ATOM 619 C C . VAL A 1 81 ? -3.549 7.708 0.230 1.00 94.12 81 VAL A C 1
ATOM 621 O O . VAL A 1 81 ? -3.292 7.773 1.427 1.00 94.12 81 VAL A O 1
ATOM 624 N N . SER A 1 82 ? -2.658 7.284 -0.658 1.00 92.19 82 SER A N 1
ATOM 625 C CA . SER A 1 82 ? -1.259 7.044 -0.344 1.00 92.19 82 SER A CA 1
ATOM 626 C C . SER A 1 82 ? -0.506 8.367 -0.206 1.00 92.19 82 SER A C 1
ATOM 628 O O . SER A 1 82 ? -0.467 9.163 -1.144 1.00 92.19 82 SER A O 1
ATOM 630 N N . ILE A 1 83 ? 0.096 8.617 0.952 1.00 90.88 83 ILE A N 1
ATOM 631 C CA . ILE A 1 83 ? 0.761 9.890 1.250 1.00 90.88 83 ILE A CA 1
ATOM 632 C C . ILE A 1 83 ? 2.277 9.743 1.277 1.00 90.88 83 ILE A C 1
ATOM 634 O O . ILE A 1 83 ? 2.802 8.699 1.652 1.00 90.88 83 ILE A O 1
ATOM 638 N N . ALA A 1 84 ? 2.991 10.796 0.890 1.00 84.31 84 ALA A N 1
ATOM 639 C CA . ALA A 1 84 ? 4.444 10.858 0.990 1.00 84.31 84 ALA A CA 1
ATOM 640 C C . ALA A 1 84 ? 4.884 12.220 1.537 1.00 84.31 84 ALA A C 1
ATOM 642 O O . ALA A 1 84 ? 4.498 13.252 0.994 1.00 84.31 84 ALA A O 1
ATOM 643 N N . GLY A 1 85 ? 5.727 12.207 2.566 1.00 84.12 85 GLY A N 1
ATOM 644 C CA . GLY A 1 85 ? 6.366 13.379 3.167 1.00 84.12 85 GLY A CA 1
ATOM 645 C C . GLY A 1 85 ? 7.880 13.187 3.278 1.00 84.12 85 GLY A C 1
ATOM 646 O O . GLY A 1 85 ? 8.375 12.060 3.241 1.00 84.12 85 GLY A O 1
ATOM 647 N N . GLU A 1 86 ? 8.625 14.285 3.385 1.00 84.44 86 GLU A N 1
ATOM 648 C CA . GLU A 1 86 ? 10.076 14.298 3.648 1.00 84.44 86 GLU A CA 1
ATOM 649 C C . GLU A 1 86 ? 10.407 14.366 5.144 1.00 84.44 86 GLU A C 1
ATOM 651 O O . GLU A 1 86 ? 11.559 14.193 5.536 1.00 84.44 86 GLU A O 1
ATOM 656 N N . SER A 1 87 ? 9.407 14.604 5.994 1.00 88.25 87 SER A N 1
ATOM 657 C CA . SER A 1 87 ? 9.563 14.640 7.446 1.00 88.25 87 SER A CA 1
ATOM 658 C C . SER A 1 87 ? 8.299 14.157 8.155 1.00 88.25 87 SER A C 1
ATOM 660 O O . SER A 1 87 ? 7.206 14.180 7.591 1.00 88.25 87 SER A O 1
ATOM 662 N N . VAL A 1 88 ? 8.434 13.768 9.427 1.00 92.06 88 VAL A N 1
ATOM 663 C CA . VAL A 1 88 ? 7.294 13.414 10.296 1.00 92.06 88 VAL A CA 1
ATOM 664 C C . VAL A 1 88 ? 6.245 14.533 10.333 1.00 92.06 88 VAL A C 1
ATOM 666 O O . VAL A 1 88 ? 5.048 14.259 10.310 1.00 92.06 88 VAL A O 1
ATOM 669 N N . GLN A 1 89 ? 6.694 15.791 10.342 1.00 92.69 89 GLN A N 1
ATOM 670 C CA . GLN A 1 89 ? 5.809 16.952 10.351 1.00 92.69 89 GLN A CA 1
ATOM 671 C C . GLN A 1 89 ? 5.030 17.083 9.034 1.00 92.69 89 GLN A C 1
ATOM 673 O O . GLN A 1 89 ? 3.830 17.324 9.070 1.00 92.69 89 GLN A O 1
ATOM 678 N N . GLU A 1 90 ? 5.661 16.832 7.884 1.00 92.06 90 GLU A N 1
ATOM 679 C CA . GLU A 1 90 ? 4.948 16.833 6.598 1.00 92.06 90 GLU A CA 1
ATOM 680 C C . GLU A 1 90 ? 3.897 15.719 6.514 1.00 92.06 90 GLU A C 1
ATOM 682 O O . GLU A 1 90 ? 2.800 15.953 6.015 1.00 92.06 90 GLU A O 1
ATOM 687 N N . TYR A 1 91 ? 4.193 14.513 7.015 1.00 93.56 91 TYR A N 1
ATOM 688 C CA . TYR A 1 91 ? 3.201 13.429 7.062 1.00 93.56 91 TYR A CA 1
ATOM 689 C C . TYR A 1 91 ? 1.979 13.815 7.896 1.00 93.56 91 TYR A C 1
ATOM 691 O O . TYR A 1 91 ? 0.844 13.596 7.468 1.00 93.56 91 TYR A O 1
ATOM 699 N N . ARG A 1 92 ? 2.220 14.421 9.062 1.00 95.12 92 ARG A N 1
ATOM 700 C CA . ARG A 1 92 ? 1.174 14.947 9.937 1.00 95.12 92 ARG A CA 1
ATOM 701 C C . ARG A 1 92 ? 0.323 15.995 9.214 1.00 95.12 92 ARG A C 1
ATOM 703 O O . ARG A 1 92 ? -0.894 15.864 9.188 1.00 95.12 92 ARG A O 1
ATOM 710 N N . GLU A 1 93 ? 0.954 16.988 8.592 1.00 95.38 93 GLU A N 1
ATOM 711 C CA . GLU A 1 93 ? 0.257 18.056 7.866 1.00 95.38 93 GLU A CA 1
ATOM 712 C C . GLU A 1 93 ? -0.594 17.509 6.720 1.00 95.38 93 GLU A C 1
ATOM 714 O O . GLU A 1 93 ? -1.744 17.912 6.562 1.00 95.38 93 GLU A O 1
ATOM 719 N N . ILE A 1 94 ? -0.074 16.559 5.935 1.00 93.88 94 ILE A N 1
ATOM 720 C CA . ILE A 1 94 ? -0.854 15.922 4.867 1.00 93.88 94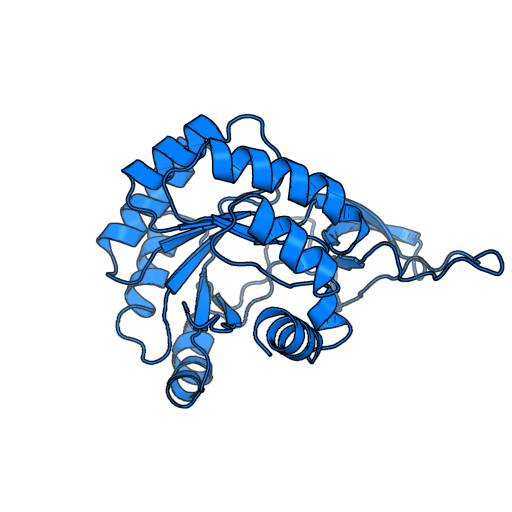 ILE A CA 1
ATOM 721 C C . ILE A 1 94 ? -2.097 15.239 5.446 1.00 93.88 94 ILE A C 1
ATOM 723 O O . ILE A 1 94 ? -3.184 15.397 4.895 1.00 93.88 94 ILE A O 1
ATOM 727 N N . ALA A 1 95 ? -1.950 14.502 6.548 1.00 96.06 95 ALA A N 1
ATOM 728 C CA . ALA A 1 95 ? -3.062 13.806 7.183 1.00 96.06 95 ALA A CA 1
ATOM 729 C C . ALA A 1 95 ? -4.136 14.769 7.714 1.00 96.06 95 ALA A C 1
ATOM 731 O O . ALA A 1 95 ? -5.319 14.523 7.492 1.00 96.06 95 ALA A O 1
ATOM 732 N N . GLU A 1 96 ? -3.738 15.887 8.331 1.00 96.75 96 GLU A N 1
ATOM 733 C CA . GLU A 1 96 ? -4.662 16.935 8.799 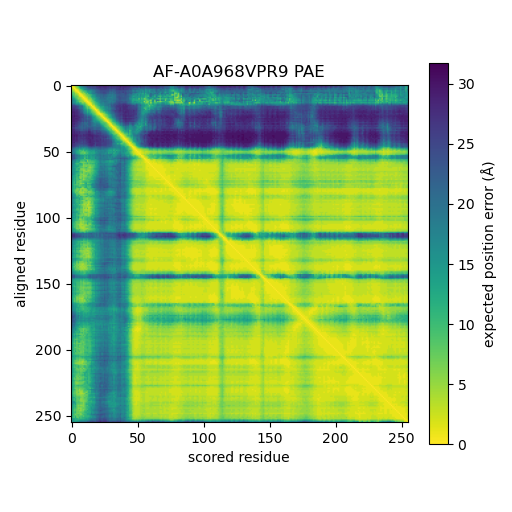1.00 96.75 96 GLU A CA 1
ATOM 734 C C . GLU A 1 96 ? -5.501 17.520 7.647 1.00 96.75 96 GLU A C 1
ATOM 736 O O . GLU A 1 96 ? -6.680 17.804 7.830 1.00 96.75 96 GLU A O 1
ATOM 741 N N . HIS A 1 97 ? -4.933 17.657 6.443 1.00 95.12 97 HIS A N 1
ATOM 742 C CA . HIS A 1 97 ? -5.670 18.153 5.271 1.00 95.12 97 HIS A CA 1
ATOM 743 C C . HIS A 1 97 ? -6.607 17.115 4.641 1.00 95.12 97 HIS A C 1
ATOM 745 O O . HIS A 1 97 ? -7.533 17.492 3.923 1.00 95.12 97 HIS A O 1
ATOM 751 N N . LEU A 1 98 ? -6.332 15.822 4.832 1.00 94.50 98 LEU A N 1
ATOM 752 C CA . LEU A 1 98 ? -7.178 14.740 4.324 1.00 94.50 98 LEU A CA 1
ATOM 753 C C . LEU A 1 98 ? -8.332 14.406 5.277 1.00 94.50 98 LEU A C 1
ATOM 755 O O . LEU A 1 98 ? -9.340 13.854 4.834 1.00 94.50 98 LEU A O 1
ATOM 759 N N . GLU A 1 99 ? -8.192 14.734 6.562 1.00 95.56 99 GLU A N 1
ATOM 760 C CA . GLU A 1 99 ? -9.229 14.541 7.572 1.00 95.56 99 GLU A CA 1
ATOM 761 C C . GLU A 1 99 ? -10.527 15.265 7.178 1.00 95.56 99 GLU A C 1
ATOM 763 O O . GLU A 1 99 ? -10.533 16.434 6.794 1.00 95.56 99 GLU A O 1
ATOM 768 N N . GLY A 1 100 ? -11.651 14.552 7.272 1.00 91.19 100 GLY A N 1
ATOM 769 C CA . GLY A 1 100 ? -12.978 15.097 6.975 1.00 91.19 100 GLY A CA 1
ATOM 770 C C . GLY A 1 100 ? -13.325 15.226 5.487 1.00 91.19 100 GLY A C 1
ATOM 771 O O . GLY A 1 100 ? -14.444 15.630 5.175 1.00 91.19 100 GLY A O 1
ATOM 772 N N . LEU A 1 101 ? -12.430 14.861 4.560 1.00 91.75 101 LEU A N 1
ATOM 773 C CA . LEU A 1 101 ? -12.760 14.846 3.133 1.00 91.75 101 LEU A CA 1
ATOM 774 C C . LEU A 1 101 ? -13.691 13.677 2.784 1.00 91.75 101 LEU A C 1
ATOM 776 O O . LEU A 1 101 ? -13.316 12.506 2.887 1.00 91.75 101 LEU A O 1
ATOM 780 N N . SER A 1 102 ? -14.889 13.998 2.290 1.00 88.19 102 SER A N 1
ATOM 781 C CA . SER A 1 102 ? -15.842 13.010 1.776 1.00 88.19 102 SER A CA 1
ATOM 782 C C . SER A 1 102 ? -15.213 12.140 0.679 1.00 88.19 102 SER A C 1
ATOM 784 O O . SER A 1 102 ? -14.607 12.637 -0.268 1.00 88.19 102 SER A O 1
ATOM 786 N N . GLY A 1 103 ? -15.374 10.820 0.795 1.00 85.50 103 GLY A N 1
ATOM 787 C CA . GLY A 1 103 ? -14.860 9.840 -0.172 1.00 85.50 103 GLY A CA 1
ATOM 788 C C . GLY A 1 103 ? -13.443 9.322 0.111 1.00 85.50 103 GLY A C 1
ATOM 789 O O . GLY A 1 103 ? -13.045 8.319 -0.488 1.00 85.50 103 GLY A O 1
ATOM 790 N N . VAL A 1 104 ? -12.701 9.934 1.045 1.00 92.75 104 VAL A N 1
ATOM 791 C CA . VAL A 1 104 ? -11.438 9.382 1.561 1.00 92.75 104 VAL A CA 1
ATOM 792 C C . VAL A 1 104 ? -11.743 8.401 2.690 1.00 92.75 104 VAL A C 1
ATOM 794 O O . VAL A 1 104 ? -12.279 8.776 3.727 1.00 92.75 104 VAL A O 1
ATOM 797 N N . ALA A 1 105 ? -11.394 7.132 2.495 1.00 94.19 105 ALA A N 1
ATOM 798 C CA . ALA A 1 105 ? -11.692 6.062 3.444 1.00 94.19 105 ALA A CA 1
ATOM 799 C C . ALA A 1 105 ? -10.505 5.646 4.312 1.00 94.19 105 ALA A C 1
ATOM 801 O O . ALA A 1 105 ? -10.713 5.044 5.360 1.00 94.19 105 ALA A O 1
ATOM 802 N N . ALA A 1 106 ? -9.277 5.901 3.858 1.00 96.69 106 ALA A N 1
ATOM 803 C CA . ALA A 1 106 ? -8.060 5.588 4.597 1.00 96.69 106 ALA A CA 1
ATOM 804 C C . ALA A 1 106 ? -6.856 6.342 4.023 1.00 96.69 106 ALA A C 1
ATOM 806 O O . ALA A 1 106 ? -6.865 6.790 2.870 1.00 96.69 106 ALA A O 1
ATOM 807 N N . ILE A 1 107 ? -5.792 6.396 4.819 1.00 96.50 107 ILE A N 1
ATOM 808 C CA . ILE A 1 107 ? -4.472 6.874 4.423 1.00 96.50 107 ILE A CA 1
ATOM 809 C C . ILE A 1 107 ? -3.533 5.670 4.308 1.00 96.50 107 ILE A C 1
ATOM 811 O O . ILE A 1 107 ? -3.462 4.849 5.216 1.00 96.50 107 ILE A O 1
ATOM 815 N N . GLU A 1 108 ? -2.786 5.566 3.209 1.00 95.62 108 GLU A N 1
ATOM 816 C CA . GLU A 1 108 ? -1.724 4.565 3.040 1.00 95.62 108 GLU A CA 1
ATOM 817 C C . GLU A 1 108 ? -0.346 5.237 3.146 1.00 95.62 108 GLU A C 1
ATOM 819 O O . GLU A 1 108 ? -0.049 6.181 2.420 1.00 95.62 108 GLU A O 1
ATOM 824 N N . ILE A 1 109 ? 0.529 4.754 4.026 1.00 92.75 109 ILE A N 1
ATOM 825 C CA . ILE A 1 109 ? 1.864 5.329 4.243 1.00 92.75 109 ILE A CA 1
ATOM 826 C C . ILE A 1 109 ? 2.914 4.338 3.738 1.00 92.75 109 ILE A C 1
ATOM 828 O O . ILE A 1 109 ? 3.117 3.297 4.365 1.00 92.75 109 ILE A O 1
ATOM 832 N N . PRO A 1 110 ? 3.594 4.626 2.615 1.00 88.56 110 PRO A N 1
ATOM 833 C CA . PRO A 1 110 ? 4.750 3.869 2.160 1.00 88.56 110 PRO A CA 1
ATOM 834 C C . PRO A 1 110 ? 5.917 4.018 3.141 1.00 88.56 110 PRO A C 1
ATOM 836 O O . PRO A 1 110 ? 6.642 5.006 3.128 1.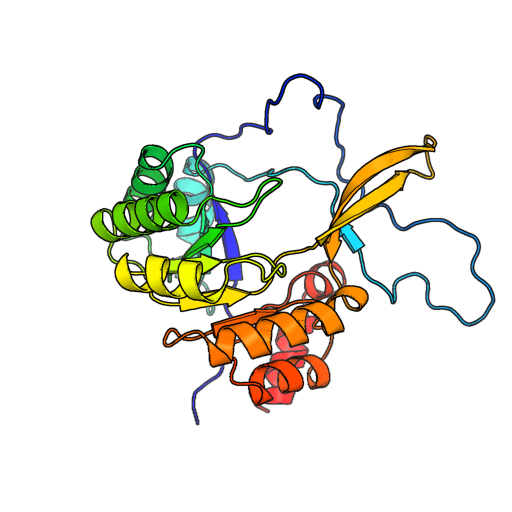00 88.56 110 PRO A O 1
ATOM 839 N N . LEU A 1 111 ? 6.138 2.997 3.959 1.00 85.50 111 LEU A N 1
ATOM 840 C CA . LEU A 1 111 ? 7.306 2.836 4.830 1.00 85.50 111 LEU A CA 1
ATOM 841 C C . LEU A 1 111 ? 8.421 2.061 4.109 1.00 85.50 111 LEU A C 1
ATOM 843 O O . LEU A 1 111 ? 9.152 1.261 4.688 1.00 85.50 111 LEU A O 1
ATOM 847 N N . TYR A 1 112 ? 8.507 2.257 2.797 1.00 69.31 112 TYR A N 1
ATOM 848 C CA . TYR A 1 112 ? 9.503 1.669 1.916 1.00 69.31 112 TYR A CA 1
ATOM 849 C C . TYR A 1 112 ? 9.871 2.699 0.849 1.00 69.31 112 TYR A C 1
ATOM 851 O O . TYR A 1 112 ? 9.034 3.465 0.370 1.00 69.31 112 TYR A O 1
ATOM 859 N N . GLY A 1 113 ? 11.137 2.714 0.459 1.00 59.53 113 GLY A N 1
ATOM 860 C CA . GLY A 1 113 ? 11.660 3.601 -0.571 1.00 59.53 113 GLY A CA 1
ATOM 861 C C . GLY A 1 113 ? 13.019 3.112 -1.056 1.00 59.53 113 GLY A C 1
ATOM 862 O O . GLY A 1 113 ? 13.398 1.970 -0.809 1.00 59.53 113 GLY A O 1
ATOM 863 N N . TYR A 1 114 ? 13.784 3.987 -1.714 1.00 43.72 114 TYR A N 1
ATOM 864 C CA . TYR A 1 114 ? 15.162 3.701 -2.154 1.00 43.72 114 TYR A CA 1
ATOM 865 C C . TYR A 1 114 ? 16.141 3.421 -0.992 1.00 43.72 114 TYR A C 1
ATOM 867 O O . TYR A 1 114 ? 17.303 3.103 -1.224 1.00 43.72 114 TYR A O 1
ATOM 875 N N . SER A 1 115 ? 15.672 3.531 0.251 1.00 42.88 115 SER A N 1
ATOM 876 C CA . SER A 1 115 ? 16.321 3.049 1.464 1.00 42.88 115 SER A CA 1
ATOM 877 C C . SER A 1 115 ? 15.261 2.486 2.415 1.00 42.88 115 SER A C 1
ATOM 879 O O . SER A 1 115 ? 14.122 2.957 2.431 1.00 42.88 115 SER A O 1
ATOM 881 N N . VAL A 1 116 ? 15.647 1.479 3.199 1.00 54.91 116 VAL A N 1
ATOM 882 C CA . VAL A 1 116 ? 14.877 0.972 4.345 1.00 54.91 116 VAL A CA 1
ATOM 883 C C . VAL A 1 116 ? 14.548 2.156 5.259 1.00 54.91 116 VAL A C 1
ATOM 885 O O . VAL A 1 116 ? 15.458 2.903 5.619 1.00 54.91 116 VAL A O 1
ATOM 888 N N . VAL A 1 117 ? 13.269 2.361 5.594 1.00 67.88 117 VAL A N 1
ATOM 889 C CA . VAL A 1 117 ? 12.896 3.303 6.659 1.00 67.88 117 VAL A CA 1
ATOM 890 C C . VAL A 1 117 ? 13.260 2.624 7.978 1.00 67.88 117 VAL A C 1
ATOM 892 O O . VAL A 1 117 ? 12.772 1.515 8.214 1.00 67.88 117 VAL A O 1
ATOM 895 N N . PRO A 1 118 ? 14.119 3.223 8.820 1.00 82.31 118 PRO A N 1
ATOM 896 C CA . PRO A 1 118 ? 14.418 2.667 10.133 1.00 82.31 118 PRO A CA 1
ATOM 897 C C . PRO A 1 118 ? 13.131 2.432 10.928 1.00 82.31 118 PRO A C 1
ATOM 899 O O . PRO A 1 118 ? 12.220 3.261 10.893 1.00 82.31 118 PRO A O 1
ATOM 902 N N . VAL A 1 119 ? 13.060 1.322 11.666 1.00 86.62 119 VAL A N 1
ATOM 903 C CA . VAL A 1 119 ? 11.856 0.922 12.416 1.00 86.62 119 VAL A CA 1
ATOM 904 C C . VAL A 1 119 ? 11.351 2.042 13.338 1.00 86.62 119 VAL A C 1
ATOM 906 O O . VAL A 1 119 ? 10.159 2.352 13.338 1.00 86.62 119 VAL A O 1
ATOM 909 N N . ASP A 1 120 ? 12.257 2.722 14.042 1.00 87.56 120 ASP A N 1
ATOM 910 C CA . ASP A 1 120 ? 11.915 3.838 14.934 1.00 87.56 120 ASP A CA 1
ATOM 911 C C . ASP A 1 120 ? 11.314 5.037 14.186 1.00 87.56 120 ASP A C 1
ATOM 913 O O . ASP A 1 120 ? 10.399 5.706 14.673 1.00 87.56 120 ASP A O 1
ATOM 917 N N . GLU A 1 121 ? 11.816 5.327 12.984 1.00 88.69 121 GLU A N 1
ATOM 918 C CA . GLU A 1 121 ? 11.290 6.406 12.151 1.00 88.69 121 GLU A CA 1
ATOM 919 C C . GLU A 1 121 ? 9.897 6.058 11.622 1.00 88.69 121 GLU A C 1
ATOM 921 O O . GLU A 1 121 ? 8.999 6.900 11.672 1.00 88.69 121 GLU A O 1
ATOM 926 N N . ALA A 1 122 ? 9.686 4.805 11.211 1.00 91.06 122 ALA A N 1
ATOM 927 C CA . ALA A 1 122 ? 8.373 4.311 10.820 1.00 91.06 122 ALA A CA 1
ATOM 928 C C . ALA A 1 122 ? 7.348 4.467 11.955 1.00 91.06 122 ALA A C 1
ATOM 930 O O . ALA A 1 122 ? 6.271 5.020 11.731 1.00 91.06 122 ALA A O 1
ATOM 931 N N . GLY A 1 123 ? 7.699 4.065 13.181 1.00 94.06 123 GLY A N 1
ATOM 932 C CA . GLY A 1 123 ? 6.839 4.246 14.354 1.00 94.06 123 GLY A CA 1
ATOM 933 C C . GLY A 1 123 ? 6.479 5.712 14.605 1.00 94.06 123 GLY A C 1
ATOM 934 O O . GLY A 1 123 ? 5.309 6.038 14.797 1.00 94.06 123 GLY A O 1
ATOM 935 N N . ARG A 1 124 ? 7.462 6.618 14.525 1.00 95.38 124 ARG A N 1
ATOM 936 C CA . ARG A 1 124 ? 7.239 8.065 14.693 1.00 95.38 124 ARG A CA 1
ATOM 937 C C . ARG A 1 124 ? 6.319 8.663 13.632 1.00 95.38 124 ARG A C 1
ATOM 939 O O . ARG A 1 124 ? 5.520 9.535 13.960 1.00 95.38 124 ARG A O 1
ATOM 946 N N . VAL A 1 125 ? 6.438 8.232 12.375 1.00 95.12 125 VAL A N 1
ATOM 947 C CA . VAL A 1 125 ? 5.551 8.691 11.294 1.00 95.12 125 VAL A CA 1
ATOM 948 C C . VAL A 1 125 ? 4.114 8.238 11.554 1.00 95.12 125 VAL A C 1
ATOM 950 O O . VAL A 1 125 ? 3.204 9.062 11.480 1.00 95.12 125 VAL A O 1
ATOM 953 N N . ILE A 1 126 ? 3.909 6.960 11.894 1.00 97.19 126 ILE A N 1
ATOM 954 C CA . ILE A 1 126 ? 2.571 6.425 12.180 1.00 97.19 126 ILE A CA 1
ATOM 955 C C . ILE A 1 126 ? 1.944 7.129 13.393 1.00 97.19 126 ILE A C 1
ATOM 957 O O . ILE A 1 126 ? 0.818 7.605 13.277 1.00 97.19 126 ILE A O 1
ATOM 961 N N . ASP A 1 127 ? 2.670 7.274 14.509 1.00 98.06 127 ASP A N 1
ATOM 962 C CA . ASP A 1 127 ? 2.167 7.954 15.717 1.00 98.06 127 ASP A CA 1
ATOM 963 C C . ASP A 1 127 ? 1.785 9.413 15.423 1.00 98.06 127 ASP A C 1
ATOM 965 O O . ASP A 1 127 ? 0.709 9.872 15.812 1.00 98.06 127 ASP A O 1
ATOM 969 N N . ALA A 1 128 ? 2.615 10.140 14.669 1.00 97.50 128 ALA A N 1
ATOM 970 C CA . ALA A 1 128 ? 2.318 11.521 14.306 1.00 97.50 128 ALA A CA 1
ATOM 971 C C . ALA A 1 128 ? 1.053 11.645 13.444 1.00 97.50 128 ALA A C 1
ATOM 973 O O . ALA A 1 128 ? 0.229 12.522 13.702 1.00 97.50 128 ALA A O 1
ATOM 974 N N . VAL A 1 129 ? 0.870 10.762 12.454 1.00 97.75 129 VAL A N 1
ATOM 975 C CA . VAL A 1 129 ? -0.340 10.742 11.614 1.00 97.75 129 VAL A CA 1
ATOM 976 C C . VAL A 1 129 ? -1.566 10.330 12.426 1.00 97.75 129 VAL A C 1
ATOM 978 O O . VAL A 1 129 ? -2.620 10.959 12.302 1.00 97.75 129 VAL A O 1
ATOM 981 N N . ARG A 1 130 ? -1.433 9.337 13.313 1.00 98.19 130 ARG A N 1
ATOM 982 C CA . ARG A 1 130 ? -2.523 8.883 14.183 1.00 98.19 130 ARG A CA 1
ATOM 983 C C . ARG A 1 130 ? -3.035 9.988 15.098 1.00 98.19 130 ARG A C 1
ATOM 985 O O . ARG A 1 130 ? -4.239 10.059 15.325 1.00 98.19 130 ARG A O 1
ATOM 992 N N . ARG A 1 131 ? -2.150 10.857 15.596 1.00 97.88 131 ARG A N 1
ATOM 993 C CA . ARG A 1 131 ? -2.520 12.022 16.420 1.00 97.88 131 ARG A CA 1
ATOM 994 C C . ARG A 1 131 ? -3.166 13.159 15.629 1.00 97.88 131 ARG A C 1
ATOM 996 O O . ARG A 1 131 ? -3.824 13.998 16.236 1.00 97.88 131 ARG A O 1
ATOM 1003 N N . ALA A 1 132 ? -2.962 13.208 14.315 1.00 97.00 132 ALA A N 1
ATOM 1004 C CA . ALA A 1 132 ? -3.425 14.297 13.456 1.00 97.00 132 ALA A CA 1
ATOM 1005 C C . ALA A 1 132 ? -4.815 14.069 12.845 1.00 97.00 132 ALA A C 1
ATOM 1007 O O . ALA A 1 132 ? -5.503 15.033 12.525 1.00 97.00 132 ALA A O 1
ATOM 1008 N N . CYS A 1 133 ? -5.225 12.815 12.657 1.00 96.31 133 CYS A N 1
ATOM 1009 C CA . CYS A 1 133 ? -6.457 12.464 11.948 1.00 96.31 133 CYS A CA 1
ATOM 1010 C C . CYS A 1 133 ? -7.134 11.246 12.595 1.00 96.31 133 CYS A C 1
ATOM 1012 O O . CYS A 1 133 ? -6.513 10.559 13.407 1.00 96.31 133 CYS A O 1
ATOM 1014 N N . GLN A 1 134 ? -8.389 10.956 12.248 1.00 96.81 134 GLN A N 1
ATOM 1015 C CA . GLN A 1 134 ? -9.121 9.750 12.673 1.00 96.81 134 GLN A CA 1
ATOM 1016 C C . GLN A 1 134 ? -9.311 8.738 11.533 1.00 96.81 134 GLN A C 1
ATOM 1018 O O . GLN A 1 134 ? -9.793 7.630 11.763 1.00 96.81 134 GLN A O 1
ATOM 1023 N N . LEU A 1 135 ? -8.867 9.071 10.317 1.00 97.56 135 LEU A N 1
ATOM 1024 C CA . LEU A 1 135 ? -8.842 8.137 9.192 1.00 97.56 135 LEU A CA 1
ATOM 1025 C C . LEU A 1 135 ? -8.052 6.854 9.529 1.00 97.56 135 LEU A C 1
ATOM 1027 O O . LEU A 1 135 ? -7.021 6.934 10.207 1.00 97.56 135 LEU A O 1
ATOM 1031 N N . PRO A 1 136 ? -8.492 5.676 9.051 1.00 98.38 136 PRO A N 1
ATOM 1032 C CA . PRO A 1 136 ? -7.711 4.449 9.139 1.00 98.38 136 PRO A CA 1
ATOM 1033 C C . PRO A 1 136 ? -6.332 4.594 8.485 1.00 98.38 136 PRO A C 1
ATOM 1035 O O . PRO A 1 136 ? -6.217 5.146 7.386 1.00 98.38 136 PRO A O 1
ATOM 1038 N N . ILE A 1 137 ? -5.298 4.066 9.137 1.00 98.31 137 ILE A N 1
ATOM 1039 C CA . ILE A 1 137 ? -3.906 4.143 8.687 1.00 98.31 137 ILE A CA 1
ATOM 1040 C C . ILE A 1 137 ? -3.437 2.773 8.205 1.00 98.31 137 ILE A C 1
ATOM 1042 O O . ILE A 1 137 ? -3.364 1.808 8.963 1.00 98.31 137 ILE A O 1
ATOM 1046 N N . ILE A 1 138 ? -3.056 2.700 6.936 1.00 97.81 138 ILE A N 1
ATOM 1047 C CA . ILE A 1 138 ? -2.501 1.509 6.301 1.00 97.81 138 ILE A CA 1
ATOM 1048 C C . ILE A 1 138 ? -0.993 1.706 6.173 1.00 97.81 138 ILE A C 1
ATOM 1050 O O . ILE A 1 138 ? -0.519 2.503 5.363 1.00 97.81 138 ILE A O 1
ATOM 1054 N N . ALA A 1 139 ? -0.220 0.962 6.951 1.00 94.44 139 ALA A N 1
ATOM 1055 C CA . ALA A 1 139 ? 1.229 0.958 6.838 1.00 94.44 139 ALA A CA 1
ATOM 1056 C C . ALA A 1 139 ? 1.642 0.048 5.677 1.00 94.44 139 ALA A C 1
ATOM 1058 O O . ALA A 1 139 ? 1.405 -1.157 5.707 1.00 94.44 139 ALA A O 1
ATOM 1059 N N . LYS A 1 140 ? 2.250 0.605 4.630 1.00 92.31 140 LYS A N 1
ATOM 1060 C CA . LYS A 1 140 ? 2.688 -0.161 3.462 1.00 92.31 140 LYS A CA 1
ATOM 1061 C C . LYS A 1 140 ? 4.177 -0.423 3.537 1.00 92.31 140 LYS A C 1
ATOM 1063 O O . LYS A 1 140 ? 4.938 0.517 3.727 1.00 92.31 140 LYS A O 1
ATOM 1068 N N . ILE A 1 141 ? 4.602 -1.667 3.356 1.00 88.50 141 ILE A N 1
ATOM 1069 C CA . ILE A 1 141 ? 6.006 -2.065 3.497 1.00 88.50 141 ILE A CA 1
ATOM 1070 C C . ILE A 1 141 ? 6.513 -2.845 2.277 1.00 88.50 141 ILE A C 1
ATOM 1072 O O . ILE A 1 141 ? 5.749 -3.276 1.406 1.00 88.50 141 ILE A O 1
ATOM 1076 N N . GLY A 1 142 ? 7.840 -2.968 2.208 1.00 82.38 142 GLY A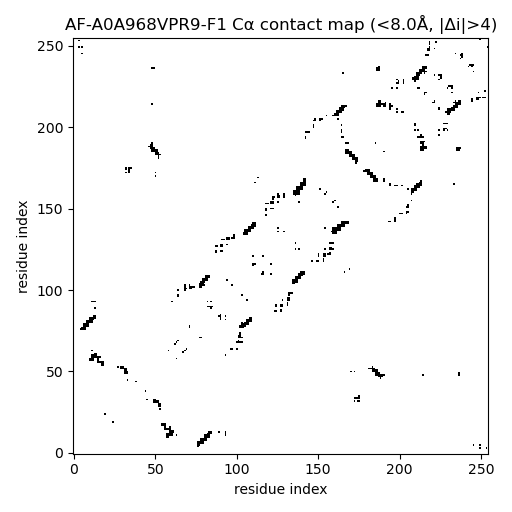 N 1
ATOM 1077 C CA . GLY A 1 142 ? 8.566 -3.677 1.157 1.00 82.38 142 GLY A CA 1
ATOM 1078 C C . GLY A 1 142 ? 8.391 -5.200 1.191 1.00 82.38 142 GLY A C 1
ATOM 1079 O O . GLY A 1 142 ? 7.829 -5.753 2.131 1.00 82.38 142 GLY A O 1
ATOM 1080 N N . LEU A 1 143 ? 8.934 -5.885 0.177 1.00 79.75 143 LEU A N 1
ATOM 1081 C CA . LEU A 1 143 ? 8.997 -7.357 0.139 1.00 79.75 143 LEU A CA 1
ATOM 1082 C C . LEU A 1 143 ? 10.215 -7.937 0.891 1.00 79.75 143 LEU A C 1
ATOM 1084 O O . LEU A 1 143 ? 10.348 -9.152 1.007 1.00 79.75 143 LEU A O 1
ATOM 1088 N N . SER A 1 144 ? 11.131 -7.092 1.370 1.00 68.00 144 SER A N 1
ATOM 1089 C CA . SER A 1 144 ? 12.380 -7.489 2.030 1.00 68.00 144 SER A CA 1
ATOM 1090 C C . SER A 1 144 ? 12.200 -7.648 3.546 1.00 68.00 144 SER A C 1
ATOM 1092 O O . SER A 1 144 ? 11.871 -6.701 4.254 1.00 68.00 144 SER A O 1
ATOM 1094 N N . GLY A 1 145 ? 12.446 -8.864 4.045 1.00 59.03 145 GLY A N 1
ATOM 1095 C CA . GLY A 1 145 ? 12.040 -9.324 5.378 1.00 59.03 145 GLY A CA 1
ATOM 1096 C C . GLY A 1 145 ? 13.089 -9.295 6.494 1.00 59.03 145 GLY A C 1
ATOM 1097 O O . GLY A 1 145 ? 13.019 -10.152 7.368 1.00 59.03 145 GLY A O 1
ATOM 1098 N N . ILE A 1 146 ? 14.059 -8.373 6.509 1.00 54.94 146 ILE A N 1
ATOM 1099 C CA . ILE A 1 146 ? 15.113 -8.425 7.548 1.00 54.94 146 ILE A CA 1
ATOM 1100 C C . ILE A 1 146 ? 14.638 -7.919 8.927 1.00 54.94 146 ILE A C 1
ATOM 1102 O O . ILE A 1 146 ? 15.188 -8.341 9.934 1.00 54.94 146 ILE A O 1
ATOM 1106 N N . GLU A 1 147 ? 13.546 -7.155 9.031 1.00 75.94 147 GLU A N 1
ATOM 1107 C CA . GLU A 1 147 ? 13.029 -6.685 10.337 1.00 75.94 147 GLU A CA 1
ATOM 1108 C C . GLU A 1 147 ? 11.496 -6.676 10.421 1.00 75.94 147 GLU A C 1
ATOM 1110 O O . GLU A 1 147 ? 10.906 -5.901 11.172 1.00 75.94 147 GLU A O 1
ATOM 1115 N N . LEU A 1 148 ? 10.828 -7.547 9.655 1.00 85.56 148 LEU A N 1
ATOM 1116 C CA . LEU A 1 148 ? 9.370 -7.526 9.506 1.00 85.56 148 LEU A CA 1
ATOM 1117 C C . LEU A 1 148 ? 8.630 -7.576 10.850 1.00 85.56 148 LEU A C 1
ATOM 1119 O O . LEU A 1 148 ? 7.746 -6.762 11.084 1.00 85.56 148 LEU A O 1
ATOM 1123 N N . ALA A 1 149 ? 9.002 -8.495 11.745 1.00 87.62 149 ALA A N 1
ATOM 1124 C CA . ALA A 1 149 ? 8.328 -8.644 13.034 1.00 87.62 149 ALA A CA 1
ATOM 1125 C C . ALA A 1 149 ? 8.488 -7.402 13.930 1.00 87.62 149 ALA A C 1
ATOM 1127 O O . ALA A 1 149 ? 7.513 -6.941 14.520 1.00 87.62 149 ALA A O 1
ATOM 1128 N N . SER A 1 150 ? 9.699 -6.835 13.992 1.00 89.62 150 SER A N 1
ATOM 1129 C CA . SER A 1 150 ? 9.985 -5.620 14.769 1.00 89.62 150 SER A CA 1
ATOM 1130 C C . SER A 1 150 ? 9.231 -4.412 14.208 1.00 89.62 150 SER A C 1
ATOM 1132 O O . SER A 1 150 ? 8.572 -3.675 14.946 1.00 89.62 150 SER A O 1
ATOM 1134 N N . LEU A 1 151 ? 9.247 -4.257 12.880 1.00 89.94 151 LEU A N 1
ATOM 1135 C CA . LEU A 1 151 ? 8.520 -3.202 12.186 1.00 89.94 151 LEU A CA 1
ATOM 1136 C C . LEU A 1 151 ? 7.012 -3.309 12.427 1.00 89.94 151 LEU A C 1
ATOM 1138 O O . LEU A 1 151 ? 6.391 -2.321 12.806 1.00 89.94 151 LEU A O 1
ATOM 1142 N N . VAL A 1 152 ? 6.436 -4.502 12.263 1.00 91.75 152 VAL A N 1
ATOM 1143 C CA . VAL A 1 152 ? 5.004 -4.758 12.477 1.00 91.75 152 VAL A CA 1
ATOM 1144 C C . VAL A 1 152 ? 4.596 -4.480 13.922 1.00 91.75 152 VAL A C 1
ATOM 1146 O O . VAL A 1 152 ? 3.587 -3.815 14.151 1.00 91.75 152 VAL A O 1
ATOM 1149 N N . ALA A 1 153 ? 5.387 -4.919 14.903 1.00 92.75 153 ALA A N 1
ATOM 1150 C CA . ALA A 1 153 ? 5.124 -4.617 16.309 1.00 92.75 153 ALA A CA 1
ATOM 1151 C C . ALA A 1 153 ? 5.145 -3.102 16.584 1.00 92.75 153 ALA A C 1
ATOM 1153 O O . ALA A 1 153 ? 4.282 -2.581 17.297 1.00 92.75 153 ALA A O 1
ATOM 1154 N N . THR A 1 154 ? 6.098 -2.394 15.978 1.00 94.19 154 THR A N 1
ATOM 1155 C CA . THR A 1 154 ? 6.289 -0.950 16.154 1.00 94.19 154 THR A CA 1
ATOM 1156 C C . THR A 1 154 ? 5.144 -0.144 15.547 1.00 94.19 154 THR A C 1
ATOM 1158 O O . THR A 1 154 ? 4.547 0.680 16.235 1.00 94.19 154 THR A O 1
ATOM 1161 N N . ILE A 1 155 ? 4.781 -0.400 14.287 1.00 94.31 155 ILE A N 1
ATOM 1162 C CA . ILE A 1 155 ? 3.690 0.325 13.612 1.00 94.31 155 ILE A CA 1
ATOM 1163 C C . ILE A 1 155 ? 2.324 0.013 14.232 1.00 94.31 155 ILE A C 1
ATOM 1165 O O . ILE A 1 155 ? 1.493 0.910 14.334 1.00 94.31 155 ILE A O 1
ATOM 1169 N N . ASN A 1 156 ? 2.101 -1.224 14.696 1.00 95.44 156 ASN A N 1
ATOM 1170 C CA . ASN A 1 156 ? 0.883 -1.594 15.415 1.00 95.44 156 ASN A CA 1
ATOM 1171 C C . ASN A 1 156 ? 0.764 -0.793 16.720 1.00 95.44 156 ASN A C 1
ATOM 1173 O O . ASN A 1 156 ? -0.254 -0.158 16.974 1.00 95.44 156 ASN A O 1
ATOM 1177 N N . SER A 1 157 ? 1.846 -0.735 17.504 1.00 96.56 157 SER A N 1
ATOM 1178 C CA . SER A 1 157 ? 1.883 0.040 18.754 1.00 96.56 157 SER A CA 1
ATOM 1179 C C . SER A 1 157 ? 1.728 1.549 18.525 1.00 96.56 157 SER A C 1
ATOM 1181 O O . SER A 1 157 ? 1.188 2.247 19.377 1.00 96.56 157 SER A O 1
ATOM 1183 N N . ALA A 1 158 ? 2.180 2.052 17.373 1.00 96.94 158 ALA A N 1
ATOM 1184 C CA . ALA A 1 158 ? 2.028 3.449 16.973 1.00 96.94 158 ALA A CA 1
ATOM 1185 C C . ALA A 1 158 ? 0.614 3.798 16.461 1.00 96.94 158 ALA A C 1
ATOM 1187 O O . ALA A 1 158 ? 0.307 4.976 16.284 1.00 96.94 158 ALA A O 1
ATOM 1188 N N . GLY A 1 159 ? -0.250 2.800 16.238 1.00 97.25 159 GLY A N 1
ATOM 1189 C CA . GLY A 1 159 ? -1.648 2.999 15.854 1.00 97.25 159 GLY A CA 1
ATOM 1190 C C . GLY A 1 159 ? -1.955 2.812 14.368 1.00 97.25 159 GLY A C 1
ATOM 1191 O O . GLY A 1 159 ? -2.898 3.425 13.873 1.00 97.25 159 GLY A O 1
ATOM 1192 N N . ALA A 1 160 ? -1.176 2.001 13.644 1.00 97.38 160 ALA A N 1
ATOM 1193 C CA . ALA A 1 160 ? -1.585 1.527 12.322 1.00 97.38 160 ALA A CA 1
ATOM 1194 C C . ALA A 1 160 ? -2.798 0.587 12.438 1.00 97.38 160 ALA A C 1
ATOM 1196 O O . ALA A 1 160 ? -2.843 -0.261 13.323 1.00 97.38 160 ALA A O 1
ATOM 1197 N N . ASP A 1 161 ? -3.745 0.701 11.509 1.00 98.44 161 ASP A N 1
ATOM 1198 C CA . ASP A 1 161 ? -4.985 -0.086 11.482 1.00 98.44 161 ASP A CA 1
ATOM 1199 C C . ASP A 1 161 ? -4.900 -1.288 10.526 1.00 98.44 161 ASP A C 1
ATOM 1201 O O . ASP A 1 161 ? -5.650 -2.254 10.661 1.00 98.44 161 ASP A O 1
ATOM 1205 N N . ALA A 1 162 ? -3.995 -1.241 9.544 1.00 97.88 162 ALA A N 1
ATOM 1206 C CA . ALA A 1 162 ? -3.754 -2.331 8.603 1.00 97.88 162 ALA A CA 1
ATOM 1207 C C . ALA A 1 162 ? -2.314 -2.327 8.071 1.00 97.88 162 ALA A C 1
ATOM 1209 O O . ALA A 1 162 ? -1.614 -1.310 8.096 1.00 97.88 162 ALA A O 1
ATOM 1210 N N . LEU A 1 163 ? -1.899 -3.470 7.528 1.00 95.44 163 LEU A N 1
ATOM 1211 C CA . LEU A 1 163 ? -0.605 -3.673 6.881 1.00 95.44 163 LEU A CA 1
ATOM 1212 C C . LEU A 1 163 ? -0.798 -3.925 5.382 1.00 95.44 163 LEU A C 1
ATOM 1214 O O . LEU A 1 163 ? -1.622 -4.749 5.002 1.00 95.44 163 LEU A O 1
ATOM 1218 N N . SER A 1 164 ? -0.025 -3.264 4.521 1.00 94.38 164 SER A N 1
ATOM 1219 C CA . SER A 1 164 ? -0.037 -3.471 3.065 1.00 94.38 164 SER A CA 1
ATOM 1220 C C . SER A 1 164 ? 1.319 -3.988 2.580 1.00 94.38 164 SER A C 1
ATOM 1222 O O . SER A 1 164 ? 2.343 -3.325 2.742 1.00 94.38 164 SER A O 1
ATOM 1224 N N . ILE A 1 165 ? 1.340 -5.173 1.965 1.00 91.44 165 ILE A N 1
ATOM 1225 C CA . ILE A 1 165 ? 2.535 -5.795 1.370 1.00 91.44 165 ILE A CA 1
ATOM 1226 C C . ILE A 1 165 ? 2.360 -5.800 -0.143 1.00 91.44 165 ILE A C 1
ATOM 1228 O O . ILE A 1 165 ? 1.728 -6.700 -0.688 1.00 91.44 165 ILE A O 1
ATOM 1232 N N . SER A 1 166 ? 2.844 -4.768 -0.834 1.00 83.69 166 SER A N 1
ATOM 1233 C CA . SER A 1 166 ? 2.648 -4.659 -2.292 1.00 83.69 166 SER A CA 1
ATOM 1234 C C . SER A 1 166 ? 3.693 -3.816 -3.028 1.00 83.69 166 SER A C 1
ATOM 1236 O O . SER A 1 166 ? 3.445 -3.317 -4.128 1.00 83.69 166 SER A O 1
ATOM 1238 N N . ALA A 1 167 ? 4.870 -3.629 -2.429 1.00 78.69 167 ALA A N 1
ATOM 1239 C CA . ALA A 1 167 ? 5.952 -2.874 -3.049 1.00 78.69 167 ALA A CA 1
ATOM 1240 C C . ALA A 1 167 ? 6.606 -3.630 -4.218 1.00 78.69 167 ALA A C 1
ATOM 1242 O O . ALA A 1 167 ? 6.716 -4.856 -4.205 1.00 78.69 167 ALA A O 1
ATOM 1243 N N . GLY A 1 168 ? 7.091 -2.873 -5.204 1.00 76.19 168 GLY A N 1
ATOM 1244 C CA . GLY A 1 168 ? 8.017 -3.395 -6.205 1.00 76.19 168 GLY A CA 1
ATOM 1245 C C . GLY A 1 168 ? 9.396 -3.696 -5.610 1.00 76.19 168 GLY A C 1
ATOM 1246 O O . GLY A 1 168 ? 9.688 -3.359 -4.460 1.00 76.19 168 GLY A O 1
ATOM 1247 N N . VAL A 1 169 ? 10.248 -4.332 -6.411 1.00 83.25 169 VAL A N 1
ATOM 1248 C CA . VAL A 1 169 ? 11.660 -4.570 -6.074 1.00 83.25 169 VAL A CA 1
ATOM 1249 C C . VAL A 1 169 ? 12.522 -3.700 -6.977 1.00 83.25 169 VAL A C 1
ATOM 1251 O O . VAL A 1 169 ? 12.240 -3.580 -8.168 1.00 83.25 169 VAL A O 1
ATOM 1254 N N . VAL A 1 170 ? 13.576 -3.093 -6.431 1.00 83.56 170 VAL A N 1
ATOM 1255 C CA . VAL A 1 170 ? 14.516 -2.296 -7.229 1.00 83.56 170 VAL A CA 1
ATOM 1256 C C . VAL A 1 170 ? 15.179 -3.183 -8.286 1.00 83.56 170 VAL A C 1
ATOM 1258 O O . VAL A 1 170 ? 15.696 -4.255 -7.975 1.00 83.56 170 VAL A O 1
ATOM 1261 N N . GLY A 1 171 ? 15.172 -2.722 -9.532 1.00 84.12 171 GLY A N 1
ATOM 1262 C CA . GLY A 1 171 ? 15.823 -3.373 -10.662 1.00 84.12 171 GLY A CA 1
ATOM 1263 C C . GLY A 1 171 ? 16.448 -2.358 -11.615 1.00 84.12 171 GLY A C 1
ATOM 1264 O O . GLY A 1 171 ? 16.151 -1.165 -11.556 1.00 84.12 171 GLY A O 1
ATOM 1265 N N . MET A 1 172 ? 17.309 -2.848 -12.504 1.00 85.38 172 MET A N 1
ATOM 1266 C CA . MET A 1 172 ? 17.982 -2.053 -13.532 1.00 85.38 172 MET A CA 1
ATOM 1267 C C . MET A 1 172 ? 17.612 -2.582 -14.918 1.00 85.38 172 MET A C 1
ATOM 1269 O O . MET A 1 172 ? 17.608 -3.795 -15.130 1.00 85.38 172 MET A O 1
ATOM 1273 N N . ALA A 1 173 ? 17.366 -1.690 -15.874 1.00 82.31 173 ALA A N 1
ATOM 1274 C CA . ALA A 1 173 ? 17.281 -2.033 -17.293 1.00 82.31 173 ALA A CA 1
ATOM 1275 C C . ALA A 1 173 ? 18.047 -1.013 -18.138 1.00 82.31 173 ALA A C 1
ATOM 1277 O O . ALA A 1 173 ? 18.085 0.168 -17.805 1.00 82.31 173 ALA A O 1
ATOM 1278 N N . SER A 1 174 ? 18.655 -1.463 -19.234 1.00 81.31 174 SER A N 1
ATOM 1279 C CA . SER A 1 174 ? 19.189 -0.568 -20.267 1.00 81.31 174 SER A CA 1
ATOM 1280 C C . SER A 1 174 ? 18.037 -0.109 -21.155 1.00 81.31 174 SER A C 1
ATOM 1282 O O . SER A 1 174 ? 17.240 -0.946 -21.583 1.00 81.31 174 SER A O 1
ATOM 1284 N N . ASP A 1 175 ? 17.919 1.195 -21.405 1.00 74.25 175 ASP A N 1
ATOM 1285 C CA . ASP A 1 175 ? 16.981 1.698 -22.404 1.00 74.25 175 ASP A CA 1
ATOM 1286 C C . ASP A 1 175 ? 17.474 1.321 -23.802 1.00 74.25 175 ASP A C 1
ATOM 1288 O O . ASP A 1 175 ? 18.570 1.720 -24.191 1.00 74.25 175 ASP A O 1
ATOM 1292 N N . PRO A 1 176 ? 16.681 0.580 -24.588 1.00 73.00 176 PRO A N 1
ATOM 1293 C CA . PRO A 1 176 ? 17.066 0.233 -25.945 1.00 73.00 176 PRO A CA 1
ATOM 1294 C C . PRO A 1 176 ? 17.281 1.426 -26.885 1.00 73.00 176 PRO A C 1
ATOM 1296 O O . PRO A 1 176 ? 17.969 1.271 -27.892 1.00 73.00 176 PRO A O 1
ATOM 1299 N N . ALA A 1 177 ? 16.690 2.590 -26.596 1.00 78.69 177 ALA A N 1
ATOM 1300 C CA . ALA A 1 177 ? 16.791 3.772 -27.447 1.00 78.69 177 ALA A CA 1
ATOM 1301 C C . ALA A 1 177 ? 18.163 4.461 -27.361 1.00 78.69 177 ALA A C 1
ATOM 1303 O O . ALA A 1 177 ? 18.655 4.962 -28.370 1.00 78.69 177 ALA A O 1
ATOM 1304 N N . ASP A 1 178 ? 18.778 4.495 -26.176 1.00 86.44 178 ASP A N 1
ATOM 1305 C CA . ASP A 1 178 ? 20.026 5.232 -25.922 1.00 86.44 178 ASP A CA 1
ATOM 1306 C C . ASP A 1 178 ? 21.117 4.405 -25.208 1.00 86.44 178 ASP A C 1
ATOM 1308 O O . ASP A 1 178 ? 22.241 4.874 -25.028 1.00 86.44 178 ASP A O 1
ATOM 1312 N N . GLY A 1 179 ? 20.813 3.166 -24.815 1.00 83.00 179 GLY A N 1
ATOM 1313 C CA . GLY A 1 179 ? 21.697 2.261 -24.080 1.00 83.00 179 GLY A CA 1
ATOM 1314 C C . GLY A 1 179 ? 21.864 2.600 -22.595 1.00 83.00 179 GLY A C 1
ATOM 1315 O O . GLY A 1 179 ? 22.559 1.875 -21.876 1.00 83.00 179 GLY A O 1
ATOM 1316 N N . VAL A 1 180 ? 21.240 3.670 -22.095 1.00 85.94 180 VAL A N 1
ATOM 1317 C CA . VAL A 1 180 ? 21.442 4.163 -20.730 1.00 85.94 180 VAL A CA 1
ATOM 1318 C C . VAL A 1 180 ? 20.809 3.211 -19.722 1.00 85.94 180 VAL A C 1
ATOM 1320 O O . VAL A 1 180 ? 19.643 2.837 -19.831 1.00 85.94 180 VAL A O 1
ATOM 1323 N N . LEU A 1 181 ? 21.571 2.840 -18.692 1.00 84.69 181 LEU A N 1
ATOM 1324 C CA . LEU A 1 181 ? 21.047 2.077 -17.564 1.00 84.69 181 LEU A CA 1
ATOM 1325 C C . LEU A 1 181 ? 20.124 2.945 -16.708 1.00 84.69 181 LEU A C 1
ATOM 1327 O O . LEU A 1 181 ? 20.510 4.019 -16.245 1.00 84.69 181 LEU A O 1
ATOM 1331 N N . ARG A 1 182 ? 18.917 2.443 -16.455 1.00 82.25 182 ARG A N 1
ATOM 1332 C CA . ARG A 1 182 ? 17.899 3.084 -15.626 1.00 82.25 182 ARG A CA 1
ATOM 1333 C C . ARG A 1 182 ? 17.487 2.177 -14.485 1.00 82.25 182 ARG A C 1
ATOM 1335 O O . ARG A 1 182 ? 17.223 0.992 -14.673 1.00 82.25 182 ARG A O 1
ATOM 1342 N N . GLU A 1 183 ? 17.437 2.778 -13.308 1.00 82.75 183 GLU A N 1
ATOM 1343 C CA . GLU A 1 183 ? 16.890 2.186 -12.094 1.00 82.75 183 GLU A CA 1
ATOM 1344 C C . GLU A 1 183 ? 15.368 2.343 -12.095 1.00 82.75 183 GLU A C 1
ATOM 1346 O O . GLU A 1 183 ? 14.845 3.402 -12.449 1.00 82.75 183 GLU A O 1
ATOM 1351 N N . GLY A 1 184 ? 14.655 1.304 -11.672 1.00 80.62 184 GLY A N 1
ATOM 1352 C CA . GLY A 1 184 ? 13.206 1.335 -11.542 1.00 80.62 184 GLY A CA 1
ATOM 1353 C C . GLY A 1 184 ? 12.680 0.295 -10.563 1.00 80.62 184 GLY A C 1
ATOM 1354 O O . GLY A 1 184 ? 13.431 -0.467 -9.957 1.00 80.62 184 GLY A O 1
ATOM 1355 N N . GLN A 1 185 ? 11.361 0.273 -10.405 1.00 81.81 185 GLN A N 1
ATOM 1356 C CA . GLN A 1 185 ? 10.652 -0.696 -9.574 1.00 81.81 185 GLN A CA 1
ATOM 1357 C C . GLN A 1 185 ? 10.076 -1.798 -10.458 1.00 81.81 185 GLN A C 1
ATOM 1359 O O . GLN A 1 185 ? 9.159 -1.551 -11.247 1.00 81.81 185 GLN A O 1
ATOM 1364 N N . LEU A 1 186 ? 10.610 -3.012 -10.334 1.00 86.06 186 LEU A N 1
ATOM 1365 C CA . LEU A 1 186 ? 10.046 -4.190 -10.975 1.00 86.06 186 LEU A CA 1
ATOM 1366 C C . LEU A 1 186 ? 8.667 -4.437 -10.366 1.00 86.06 186 LEU A C 1
ATOM 1368 O O . LEU A 1 186 ? 8.509 -4.420 -9.150 1.00 86.06 186 LEU A O 1
ATOM 1372 N N . CYS A 1 187 ? 7.675 -4.645 -11.218 1.00 86.69 187 CYS A N 1
ATOM 1373 C CA . CYS A 1 187 ? 6.301 -4.977 -10.873 1.00 86.69 187 CYS A CA 1
ATOM 1374 C C . CYS A 1 187 ? 5.814 -6.095 -11.806 1.00 86.69 187 CYS A C 1
ATOM 1376 O O . CYS A 1 187 ? 6.375 -6.300 -12.879 1.00 86.69 187 CYS A O 1
ATOM 1378 N N . GLY A 1 188 ? 4.723 -6.776 -11.458 1.00 89.56 188 GLY A N 1
ATOM 1379 C CA . GLY A 1 188 ? 4.101 -7.770 -12.341 1.00 89.56 188 GLY A CA 1
ATOM 1380 C C . GLY A 1 188 ? 4.373 -9.223 -11.979 1.00 89.56 188 GLY A C 1
ATOM 1381 O O . GLY A 1 188 ? 4.897 -9.492 -10.898 1.00 89.56 188 GLY A O 1
ATOM 1382 N N . PRO A 1 189 ? 3.929 -10.167 -12.832 1.00 91.06 189 PRO A N 1
ATOM 1383 C CA . PRO A 1 189 ? 3.854 -11.584 -12.484 1.00 91.06 189 PRO A CA 1
ATOM 1384 C C . PRO A 1 189 ? 5.173 -12.206 -12.011 1.00 91.06 189 PRO A C 1
ATOM 1386 O O . PRO A 1 189 ? 5.129 -13.085 -11.153 1.00 91.06 189 PRO A O 1
ATOM 1389 N N . ALA A 1 190 ? 6.339 -11.730 -12.471 1.00 89.94 190 ALA A N 1
ATOM 1390 C CA . ALA A 1 190 ? 7.634 -12.223 -11.988 1.00 89.94 190 ALA A CA 1
ATOM 1391 C C . ALA A 1 190 ? 7.881 -11.943 -10.500 1.00 89.94 190 ALA A C 1
ATOM 1393 O O . ALA A 1 190 ? 8.642 -12.674 -9.873 1.00 89.94 190 ALA A O 1
ATOM 1394 N N . LEU A 1 191 ? 7.234 -10.932 -9.910 1.00 89.44 191 LEU A N 1
ATOM 1395 C CA . LEU A 1 191 ? 7.325 -10.686 -8.470 1.00 89.44 191 LEU A CA 1
ATOM 1396 C C . LEU A 1 191 ? 6.427 -11.594 -7.633 1.00 89.44 191 LEU A C 1
ATOM 1398 O O . LEU A 1 191 ? 6.603 -11.649 -6.418 1.00 89.44 191 LEU A O 1
ATOM 1402 N N . ARG A 1 192 ? 5.466 -12.297 -8.240 1.00 92.00 192 ARG A N 1
ATOM 1403 C CA . ARG A 1 192 ? 4.437 -13.028 -7.494 1.00 92.00 192 ARG A CA 1
ATOM 1404 C C . ARG A 1 192 ? 5.003 -14.052 -6.499 1.00 92.00 192 ARG A C 1
ATOM 1406 O O . ARG A 1 192 ? 4.523 -14.048 -5.370 1.00 92.00 192 ARG A O 1
ATOM 1413 N N . PRO A 1 193 ? 6.028 -14.871 -6.820 1.00 91.56 193 PRO A N 1
ATOM 1414 C CA . PRO A 1 193 ? 6.608 -15.787 -5.835 1.00 91.56 193 PRO A CA 1
ATOM 1415 C C . PRO A 1 193 ? 7.171 -15.064 -4.603 1.00 91.56 193 PRO A C 1
ATOM 1417 O O . PRO A 1 193 ? 6.909 -15.481 -3.480 1.00 91.56 193 PRO A O 1
ATOM 1420 N N . LEU A 1 194 ? 7.870 -13.939 -4.803 1.00 91.44 194 LEU A N 1
ATOM 1421 C CA . LEU A 1 194 ? 8.412 -13.124 -3.708 1.00 91.44 194 LEU A CA 1
ATOM 1422 C C . LEU A 1 194 ? 7.295 -12.469 -2.886 1.00 91.44 194 LEU A C 1
ATOM 1424 O O . LEU A 1 194 ? 7.356 -12.451 -1.659 1.00 91.44 194 LEU A O 1
ATOM 1428 N N . ALA A 1 195 ? 6.257 -11.967 -3.557 1.00 92.56 195 ALA A N 1
ATOM 1429 C CA . ALA A 1 195 ? 5.104 -11.362 -2.904 1.00 92.56 195 ALA A CA 1
ATOM 1430 C C . ALA A 1 195 ? 4.318 -12.377 -2.061 1.00 92.56 195 ALA A C 1
ATOM 1432 O O . ALA A 1 195 ? 3.909 -12.049 -0.952 1.00 92.56 195 ALA A O 1
ATOM 1433 N N . LEU A 1 196 ? 4.156 -13.615 -2.539 1.00 93.75 196 LEU A N 1
ATOM 1434 C CA . LEU A 1 196 ? 3.536 -14.693 -1.765 1.00 93.75 196 LEU A CA 1
ATOM 1435 C C . LEU A 1 196 ? 4.367 -15.032 -0.524 1.00 93.75 196 LEU A C 1
ATOM 1437 O O . LEU A 1 196 ? 3.810 -15.126 0.566 1.00 93.75 196 LEU A O 1
ATOM 1441 N N . THR A 1 197 ? 5.694 -15.152 -0.652 1.00 92.38 197 THR A N 1
ATOM 1442 C CA . THR A 1 197 ? 6.576 -15.374 0.506 1.00 92.38 197 THR A CA 1
ATOM 1443 C C . THR A 1 197 ? 6.427 -14.265 1.548 1.00 92.38 197 THR A C 1
ATOM 1445 O O . THR A 1 197 ? 6.232 -14.557 2.728 1.00 92.38 197 THR A O 1
ATOM 1448 N N . ALA A 1 198 ? 6.455 -13.002 1.119 1.00 91.75 198 ALA A N 1
ATOM 1449 C CA . ALA A 1 198 ? 6.289 -11.862 2.015 1.00 91.75 198 ALA A CA 1
ATOM 1450 C C . ALA A 1 198 ? 4.890 -11.826 2.655 1.00 91.75 198 ALA A C 1
ATOM 1452 O O . ALA A 1 198 ? 4.765 -11.538 3.843 1.00 91.75 198 ALA A O 1
ATOM 1453 N N . ALA A 1 199 ? 3.840 -12.168 1.901 1.00 92.88 199 ALA A N 1
ATOM 1454 C CA . ALA A 1 199 ? 2.473 -12.228 2.410 1.00 92.88 199 ALA A CA 1
ATOM 1455 C C . ALA A 1 199 ? 2.313 -13.288 3.508 1.00 92.88 199 ALA A C 1
ATOM 1457 O O . ALA A 1 199 ? 1.723 -12.985 4.542 1.00 92.88 199 ALA A O 1
ATOM 1458 N N . VAL A 1 200 ? 2.885 -14.488 3.334 1.00 93.44 200 VAL A N 1
ATOM 1459 C CA . VAL A 1 200 ? 2.882 -15.537 4.373 1.00 93.44 200 VAL A CA 1
ATOM 1460 C C . VAL A 1 200 ? 3.537 -15.031 5.652 1.00 93.44 200 VAL A C 1
ATOM 1462 O O . VAL A 1 200 ? 2.973 -15.160 6.736 1.00 93.44 200 VAL A O 1
ATOM 1465 N N . GLN A 1 201 ? 4.718 -14.425 5.529 1.00 92.25 201 GLN A N 1
ATOM 1466 C CA . GLN A 1 201 ? 5.455 -13.903 6.678 1.00 92.25 201 GLN A CA 1
ATOM 1467 C C . GLN A 1 201 ? 4.685 -12.778 7.379 1.00 92.25 201 GLN A C 1
ATOM 1469 O O . GLN A 1 201 ? 4.606 -12.761 8.605 1.00 92.25 201 GLN A O 1
ATOM 1474 N N . ALA A 1 202 ? 4.080 -11.866 6.616 1.00 92.06 202 ALA A N 1
ATOM 1475 C CA . ALA A 1 202 ? 3.296 -10.762 7.153 1.00 92.06 202 ALA A CA 1
ATOM 1476 C C . ALA A 1 202 ? 2.025 -11.244 7.859 1.00 92.06 202 ALA A C 1
ATOM 1478 O O . ALA A 1 202 ? 1.756 -10.799 8.971 1.00 92.06 202 ALA A O 1
ATOM 1479 N N . CYS A 1 203 ? 1.281 -12.181 7.264 1.00 93.88 203 CYS A N 1
ATOM 1480 C CA . CYS A 1 203 ? 0.081 -12.749 7.884 1.00 93.88 203 CYS A CA 1
ATOM 1481 C C . CYS A 1 203 ? 0.416 -13.536 9.160 1.00 93.88 203 CYS A C 1
ATOM 1483 O O . CYS A 1 203 ? -0.368 -13.530 10.100 1.00 93.88 203 CYS A O 1
ATOM 1485 N N . ALA A 1 204 ? 1.586 -14.180 9.220 1.00 92.44 204 ALA A N 1
ATOM 1486 C CA . ALA A 1 204 ? 2.041 -14.877 10.421 1.00 92.44 204 ALA A CA 1
ATOM 1487 C C . ALA A 1 204 ? 2.532 -13.924 11.528 1.00 92.44 204 ALA A C 1
ATOM 1489 O O . ALA A 1 204 ? 2.375 -14.224 12.709 1.00 92.44 204 ALA A O 1
ATOM 1490 N N . ALA A 1 205 ? 3.152 -12.799 11.160 1.00 90.62 205 ALA A N 1
ATOM 1491 C CA . ALA A 1 205 ? 3.757 -11.862 12.108 1.00 90.62 205 ALA A CA 1
ATOM 1492 C C . ALA A 1 205 ? 2.801 -10.761 12.601 1.00 90.62 205 ALA A C 1
ATOM 1494 O O . ALA A 1 205 ? 3.067 -10.138 13.628 1.00 90.62 205 ALA A O 1
ATOM 1495 N N . SER A 1 206 ? 1.722 -10.483 11.865 1.00 90.06 206 SER A N 1
ATOM 1496 C CA . SER A 1 206 ? 0.826 -9.350 12.107 1.00 90.06 206 SER A CA 1
ATOM 1497 C C . SER A 1 206 ? -0.490 -9.767 12.750 1.00 90.06 206 SER A C 1
ATOM 1499 O O . SER A 1 206 ? -1.139 -10.711 12.315 1.00 90.06 206 SER A O 1
ATOM 1501 N N . GLN A 1 207 ? -0.927 -8.992 13.744 1.00 90.38 207 GLN A N 1
ATOM 1502 C CA . GLN A 1 207 ? -2.309 -9.025 14.240 1.00 90.38 207 GLN A CA 1
ATOM 1503 C C . GLN A 1 207 ? -3.226 -8.063 13.469 1.00 90.38 207 GLN A C 1
ATOM 1505 O O . GLN A 1 207 ? -4.447 -8.167 13.559 1.00 90.38 207 GLN A O 1
ATOM 1510 N N . LEU A 1 208 ? -2.645 -7.127 12.713 1.00 95.81 208 LEU A N 1
ATOM 1511 C CA . LEU A 1 208 ? -3.382 -6.213 11.848 1.00 95.81 208 LEU A CA 1
ATOM 1512 C C . LEU A 1 208 ? -3.883 -6.944 10.593 1.00 95.81 208 LEU A C 1
ATOM 1514 O O . LEU A 1 208 ? -3.141 -7.781 10.063 1.00 95.81 208 LEU A O 1
ATOM 1518 N N . PRO A 1 209 ? -5.067 -6.580 10.058 1.00 97.56 209 PRO A N 1
ATOM 1519 C CA . PRO A 1 209 ? -5.517 -7.015 8.740 1.00 97.56 209 PRO A CA 1
ATOM 1520 C C . PRO A 1 209 ? -4.457 -6.747 7.667 1.00 97.56 209 PRO A C 1
ATOM 1522 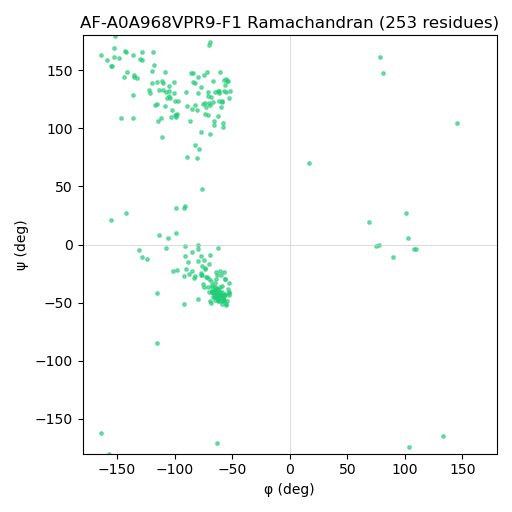O O . PRO A 1 209 ? -3.916 -5.641 7.572 1.00 97.56 209 PRO A O 1
ATOM 1525 N N . VAL A 1 210 ? -4.173 -7.758 6.843 1.00 97.00 210 VAL A N 1
ATOM 1526 C CA . VAL A 1 210 ? -3.141 -7.682 5.799 1.00 97.00 210 VAL A CA 1
ATOM 1527 C C . VAL A 1 210 ? -3.779 -7.501 4.423 1.00 97.00 210 VAL A C 1
ATOM 1529 O O . VAL A 1 210 ? -4.604 -8.306 3.995 1.00 97.00 210 VAL A O 1
ATOM 1532 N N . ILE A 1 211 ? -3.357 -6.462 3.706 1.00 97.06 211 ILE A N 1
ATOM 1533 C CA . ILE A 1 211 ? -3.627 -6.234 2.286 1.00 97.06 211 ILE A CA 1
ATOM 1534 C C . ILE A 1 211 ? -2.401 -6.711 1.503 1.00 97.06 211 ILE A C 1
ATOM 1536 O O . ILE A 1 211 ? -1.331 -6.113 1.598 1.00 97.06 211 ILE A O 1
ATOM 1540 N N . ALA A 1 212 ? -2.529 -7.778 0.719 1.00 95.06 212 ALA A N 1
ATOM 1541 C CA . ALA A 1 212 ? -1.391 -8.361 0.007 1.00 95.06 212 ALA A CA 1
ATOM 1542 C C . ALA A 1 212 ? -1.487 -8.151 -1.510 1.00 95.06 212 ALA A C 1
ATOM 1544 O O . ALA A 1 212 ? -2.553 -8.248 -2.112 1.00 95.06 212 ALA A O 1
ATOM 1545 N N . GLY A 1 213 ? -0.369 -7.859 -2.162 1.00 93.31 213 GLY A N 1
ATOM 1546 C CA . GLY A 1 213 ? -0.329 -7.654 -3.602 1.00 93.31 213 GLY A CA 1
ATOM 1547 C C . GLY A 1 213 ? 1.064 -7.849 -4.178 1.00 93.31 213 GLY A C 1
ATOM 1548 O O . GLY A 1 213 ? 2.073 -7.749 -3.492 1.00 93.31 213 GLY A O 1
ATOM 1549 N N . GLY A 1 214 ? 1.118 -8.121 -5.475 1.00 91.69 214 GLY A N 1
ATOM 1550 C CA . GLY A 1 214 ? 2.373 -8.336 -6.189 1.00 91.69 214 GLY A CA 1
ATOM 1551 C C . GLY A 1 214 ? 2.202 -9.381 -7.276 1.00 91.69 214 GLY A C 1
ATOM 1552 O O . GLY A 1 214 ? 2.093 -10.571 -7.006 1.00 91.69 214 GLY A O 1
ATOM 1553 N N . GLY A 1 215 ? 2.139 -8.922 -8.525 1.00 91.75 215 GLY A N 1
ATOM 1554 C CA . GLY A 1 215 ? 2.010 -9.810 -9.679 1.00 91.75 215 GLY A CA 1
ATOM 1555 C C . GLY A 1 215 ? 0.672 -10.541 -9.805 1.00 91.75 215 GLY A C 1
ATOM 1556 O O . GLY A 1 215 ? 0.611 -11.526 -10.531 1.00 91.75 215 GLY A O 1
ATOM 1557 N N . ILE A 1 216 ? -0.385 -10.059 -9.143 1.00 93.75 216 ILE A N 1
ATOM 1558 C CA . ILE A 1 216 ? -1.756 -10.549 -9.338 1.00 93.75 216 ILE A CA 1
ATOM 1559 C C . ILE A 1 216 ? -2.231 -10.123 -10.728 1.00 93.75 216 ILE A C 1
ATOM 1561 O O . ILE A 1 216 ? -2.279 -8.930 -11.038 1.00 93.75 216 ILE A O 1
ATOM 1565 N N . SER A 1 217 ? -2.563 -11.105 -11.558 1.00 92.31 217 SER A N 1
ATOM 1566 C CA . SER A 1 217 ? -2.999 -10.916 -12.942 1.00 92.31 217 SER A CA 1
ATOM 1567 C C . SER A 1 217 ? -4.315 -11.620 -13.282 1.00 92.31 217 SER A C 1
ATOM 1569 O O . SER A 1 217 ? -4.898 -11.323 -14.323 1.00 92.31 217 SER A O 1
ATOM 1571 N N . GLY A 1 218 ? -4.802 -12.490 -12.396 1.00 93.25 218 GLY A N 1
ATOM 1572 C CA . GLY A 1 218 ? -6.063 -13.217 -12.526 1.00 93.25 218 GLY A CA 1
ATOM 1573 C C . GLY A 1 218 ? -6.677 -13.573 -11.171 1.00 93.25 218 GLY A C 1
ATOM 1574 O O . GLY A 1 218 ? -6.131 -13.236 -10.118 1.00 93.25 218 GLY A O 1
ATOM 1575 N N . ALA A 1 219 ? -7.835 -14.235 -11.205 1.00 94.12 219 ALA A N 1
ATOM 1576 C CA . ALA A 1 219 ? -8.578 -14.594 -9.996 1.00 94.12 219 ALA A CA 1
ATOM 1577 C C . ALA A 1 219 ? -7.869 -15.699 -9.214 1.00 94.12 219 ALA A C 1
ATOM 1579 O O . ALA A 1 219 ? -7.786 -15.632 -7.999 1.00 94.12 219 ALA A O 1
ATOM 1580 N N . GLU A 1 220 ? -7.258 -16.643 -9.918 1.00 94.56 220 GLU A N 1
ATOM 1581 C CA . GLU A 1 220 ? -6.490 -17.746 -9.352 1.00 94.56 220 GLU A CA 1
ATOM 1582 C C . GLU A 1 220 ? -5.276 -17.210 -8.563 1.00 94.56 220 GLU A C 1
ATOM 1584 O O . GLU A 1 220 ? -4.951 -17.681 -7.473 1.00 94.56 220 GLU A O 1
ATOM 1589 N N . ASP A 1 221 ? -4.638 -16.147 -9.071 1.00 95.00 221 ASP A N 1
ATOM 1590 C CA . ASP A 1 221 ? -3.564 -15.448 -8.362 1.00 95.00 221 ASP A CA 1
ATOM 1591 C C . ASP A 1 221 ? -4.094 -14.767 -7.094 1.00 95.00 221 ASP A C 1
ATOM 1593 O O . ASP A 1 221 ? -3.460 -14.834 -6.045 1.00 95.00 221 ASP A O 1
ATOM 1597 N N . ALA A 1 222 ? -5.245 -14.097 -7.198 1.00 95.12 222 ALA A N 1
ATOM 1598 C CA . ALA A 1 222 ? -5.896 -13.405 -6.092 1.00 95.12 222 ALA A CA 1
ATOM 1599 C C . ALA A 1 222 ? -6.327 -14.370 -4.976 1.00 95.12 222 ALA A C 1
ATOM 1601 O O . ALA A 1 222 ? -6.080 -14.099 -3.801 1.00 95.12 222 ALA A O 1
ATOM 1602 N N . GLU A 1 223 ? -6.910 -15.511 -5.343 1.00 95.69 223 GLU A N 1
ATOM 1603 C CA . GLU A 1 223 ? -7.274 -16.587 -4.425 1.00 95.69 223 GLU A CA 1
ATOM 1604 C C . GLU A 1 223 ? -6.064 -17.065 -3.635 1.00 95.69 223 GLU A C 1
ATOM 1606 O O . GLU A 1 223 ? -6.177 -17.255 -2.429 1.00 95.69 223 GLU A O 1
ATOM 1611 N N . ALA A 1 224 ? -4.897 -17.222 -4.268 1.00 95.81 224 ALA A N 1
ATOM 1612 C CA . ALA A 1 224 ? -3.695 -17.651 -3.561 1.00 95.81 224 ALA A CA 1
ATOM 1613 C C . ALA A 1 224 ? -3.346 -16.709 -2.395 1.00 95.81 224 ALA A C 1
ATOM 1615 O O . ALA A 1 224 ? -3.064 -17.184 -1.301 1.00 95.81 224 ALA A O 1
ATOM 1616 N N . PHE A 1 225 ? -3.428 -15.387 -2.577 1.00 96.44 225 PHE A N 1
ATOM 1617 C CA . PHE A 1 225 ? -3.180 -14.436 -1.485 1.00 96.44 225 PHE A CA 1
ATOM 1618 C C . PHE A 1 225 ? -4.245 -14.509 -0.384 1.00 96.44 225 PHE A C 1
ATOM 1620 O O . PHE A 1 225 ? -3.904 -14.466 0.798 1.00 96.44 225 PHE A O 1
ATOM 1627 N N . LEU A 1 226 ? -5.519 -14.653 -0.754 1.00 95.62 226 LEU A N 1
ATOM 1628 C CA . LEU A 1 226 ? -6.620 -14.762 0.208 1.00 95.62 226 LEU A CA 1
ATOM 1629 C C . LEU A 1 226 ? -6.517 -16.047 1.049 1.00 95.62 226 LEU A C 1
ATOM 1631 O O . LEU A 1 226 ? -6.667 -15.995 2.268 1.00 95.62 226 LEU A O 1
ATOM 1635 N N . HIS A 1 227 ? -6.185 -17.187 0.433 1.00 95.19 227 HIS A N 1
ATOM 1636 C CA . HIS A 1 227 ? -5.998 -18.466 1.132 1.00 95.19 227 HIS A CA 1
ATOM 1637 C C . HIS A 1 227 ? -4.841 -18.442 2.142 1.00 95.19 227 HIS A C 1
ATOM 1639 O O . HIS A 1 227 ? -4.861 -19.194 3.113 1.00 95.19 227 HIS A O 1
ATOM 1645 N N . LEU A 1 228 ? -3.846 -17.576 1.936 1.00 92.44 228 LEU A N 1
ATOM 1646 C CA . LEU A 1 228 ? -2.717 -17.394 2.853 1.00 92.44 228 LEU A CA 1
ATOM 1647 C C . LEU A 1 228 ? -3.051 -16.511 4.069 1.00 92.44 228 LEU A C 1
ATOM 1649 O O . LEU A 1 228 ? -2.187 -16.307 4.919 1.00 92.44 228 LEU A O 1
ATOM 1653 N N . GLY A 1 229 ? -4.283 -16.001 4.164 1.00 93.38 229 GLY A N 1
ATOM 1654 C CA . GLY A 1 229 ? -4.759 -15.198 5.293 1.00 93.38 229 GLY A CA 1
ATOM 1655 C C . GLY A 1 229 ? -4.816 -13.692 5.033 1.00 93.38 229 GLY A C 1
ATOM 1656 O O . GLY A 1 229 ? -5.142 -12.937 5.950 1.00 93.38 229 GLY A O 1
ATOM 1657 N N . ALA A 1 230 ? -4.543 -13.232 3.805 1.00 95.88 230 ALA A N 1
ATOM 1658 C CA . ALA A 1 230 ? -4.733 -11.826 3.466 1.00 95.88 230 ALA A CA 1
ATOM 1659 C C . ALA A 1 230 ? -6.217 -11.443 3.603 1.00 95.88 230 ALA A C 1
ATOM 1661 O O . ALA A 1 230 ? -7.108 -12.119 3.092 1.00 95.88 230 ALA A O 1
ATOM 1662 N N . SER A 1 231 ? -6.484 -10.324 4.273 1.00 96.56 231 SER A N 1
ATOM 1663 C CA . SER A 1 231 ? -7.835 -9.779 4.449 1.00 96.56 231 SER A CA 1
ATOM 1664 C C . SER A 1 231 ? -8.351 -9.086 3.185 1.00 96.56 231 SER A C 1
ATOM 1666 O O . SER A 1 231 ? -9.560 -8.996 2.973 1.00 96.56 231 SER A O 1
ATOM 1668 N N . ALA A 1 232 ? -7.439 -8.587 2.350 1.00 95.44 232 ALA A N 1
ATOM 1669 C CA . ALA A 1 232 ? -7.730 -8.018 1.040 1.00 95.44 232 ALA A CA 1
ATOM 1670 C C . ALA A 1 232 ? -6.525 -8.167 0.099 1.00 95.44 232 ALA A C 1
ATOM 1672 O O . ALA A 1 232 ? -5.415 -8.490 0.528 1.00 95.44 232 ALA A O 1
ATOM 1673 N N . ILE A 1 233 ? -6.741 -7.883 -1.186 1.00 95.19 233 ILE A N 1
ATOM 1674 C CA . ILE A 1 233 ? -5.693 -7.907 -2.211 1.00 95.19 233 ILE A CA 1
ATOM 1675 C C . ILE A 1 233 ? -5.478 -6.532 -2.844 1.00 95.19 233 ILE A C 1
ATOM 1677 O O . ILE A 1 233 ? -6.402 -5.722 -2.918 1.00 95.19 233 ILE A O 1
ATOM 1681 N N . SER A 1 234 ? -4.274 -6.296 -3.365 1.00 93.88 234 SER A N 1
ATOM 1682 C CA . SER A 1 234 ? -3.938 -5.111 -4.159 1.00 93.88 234 SER A CA 1
ATOM 1683 C C . SER A 1 234 ? -3.441 -5.495 -5.553 1.00 93.88 234 SER A C 1
ATOM 1685 O O . SER A 1 234 ? -2.550 -6.335 -5.709 1.00 93.88 234 SER A O 1
ATOM 1687 N N . ILE A 1 235 ? -4.015 -4.863 -6.579 1.00 92.62 235 ILE A N 1
ATOM 1688 C CA . ILE A 1 235 ? -3.708 -5.108 -7.992 1.00 92.62 235 ILE A CA 1
ATOM 1689 C C . ILE A 1 235 ? -3.089 -3.831 -8.568 1.00 92.62 235 ILE A C 1
ATOM 1691 O O . ILE A 1 235 ? -3.712 -2.776 -8.548 1.00 92.62 235 ILE A O 1
ATOM 1695 N N . GLY A 1 236 ? -1.858 -3.925 -9.078 1.00 89.69 236 GLY A N 1
ATOM 1696 C CA . GLY A 1 236 ? -1.121 -2.787 -9.642 1.00 89.69 236 GLY A CA 1
ATOM 1697 C C . GLY A 1 236 ? -0.863 -2.946 -11.138 1.00 89.69 236 GLY A C 1
ATOM 1698 O O . GLY A 1 236 ? -1.623 -2.469 -11.974 1.00 89.69 236 GLY A O 1
ATOM 1699 N N . SER A 1 237 ? 0.209 -3.660 -11.487 1.00 88.50 237 SER A N 1
ATOM 1700 C CA . SER A 1 237 ? 0.687 -3.834 -12.869 1.00 88.50 237 SER A CA 1
ATOM 1701 C C . SER A 1 237 ? -0.361 -4.340 -13.862 1.00 88.50 237 SER A C 1
ATOM 1703 O O . SER A 1 237 ? -0.314 -3.974 -15.031 1.00 88.50 237 SER A O 1
ATOM 1705 N N . ALA A 1 238 ? -1.306 -5.178 -13.428 1.00 90.06 238 ALA A N 1
ATOM 1706 C CA . ALA A 1 238 ? -2.336 -5.690 -14.326 1.00 90.06 238 ALA A CA 1
ATOM 1707 C C . ALA A 1 238 ? -3.339 -4.601 -14.745 1.00 90.06 238 ALA A C 1
ATOM 1709 O O . ALA A 1 238 ? -3.817 -4.639 -15.872 1.00 90.06 238 ALA A O 1
ATOM 1710 N N . LEU A 1 239 ? -3.578 -3.590 -13.898 1.00 88.81 239 LEU A N 1
ATOM 1711 C CA . LEU A 1 239 ? -4.441 -2.445 -14.217 1.00 88.81 239 LEU A CA 1
ATOM 1712 C C . LEU A 1 239 ? -3.814 -1.496 -15.238 1.00 88.81 239 LEU A C 1
ATOM 1714 O O . LEU A 1 239 ? -4.538 -0.844 -15.982 1.00 88.81 239 LEU A O 1
ATOM 1718 N N . VAL A 1 240 ? -2.479 -1.435 -15.293 1.00 85.19 240 VAL A N 1
ATOM 1719 C CA . VAL A 1 240 ? -1.758 -0.670 -16.326 1.00 85.19 240 VAL A CA 1
ATOM 1720 C C . VAL A 1 240 ? -2.003 -1.276 -17.707 1.00 85.19 240 VAL A C 1
ATOM 1722 O O . VAL A 1 240 ? -2.128 -0.547 -18.685 1.00 85.19 240 VAL A O 1
ATOM 1725 N N . ARG A 1 241 ? -2.088 -2.609 -17.783 1.00 83.69 241 ARG A N 1
ATOM 1726 C CA . ARG A 1 241 ? -2.358 -3.335 -19.028 1.00 83.69 241 ARG A CA 1
ATOM 1727 C C . ARG A 1 241 ? -3.843 -3.338 -19.384 1.00 83.69 241 ARG A C 1
ATOM 1729 O O . ARG A 1 241 ? -4.189 -3.097 -20.533 1.00 83.69 241 ARG A O 1
ATOM 1736 N N . ASP A 1 242 ? -4.702 -3.633 -18.413 1.00 88.12 242 ASP A N 1
ATOM 1737 C CA . ASP A 1 242 ? -6.154 -3.628 -18.577 1.00 88.12 242 ASP A CA 1
ATOM 1738 C C . ASP A 1 242 ? -6.851 -3.193 -17.272 1.00 88.12 242 ASP A C 1
ATOM 1740 O O . ASP A 1 242 ? -6.917 -3.977 -16.313 1.00 88.12 242 ASP A O 1
ATOM 1744 N N . PRO A 1 243 ? -7.441 -1.982 -17.233 1.00 86.12 243 PRO A N 1
ATOM 1745 C CA . PRO A 1 243 ? -8.201 -1.490 -16.085 1.00 86.12 243 PRO A CA 1
ATOM 1746 C C . PRO A 1 243 ? -9.380 -2.387 -15.678 1.00 86.12 243 PRO A C 1
ATOM 1748 O O . PRO A 1 243 ? -9.800 -2.357 -14.521 1.00 86.12 243 PRO A O 1
ATOM 1751 N N . ARG A 1 244 ? -9.917 -3.211 -16.592 1.00 91.69 244 ARG A N 1
ATOM 1752 C CA . ARG A 1 244 ? -11.036 -4.126 -16.306 1.00 91.69 244 ARG A CA 1
ATOM 1753 C C . ARG A 1 244 ? -10.616 -5.333 -15.475 1.00 91.69 244 ARG A C 1
ATOM 1755 O O . ARG A 1 244 ? -11.485 -5.995 -14.912 1.00 91.69 244 ARG A O 1
ATOM 1762 N N . THR A 1 245 ? -9.313 -5.595 -15.336 1.00 90.38 245 THR A N 1
ATOM 1763 C CA . THR A 1 245 ? -8.794 -6.751 -14.589 1.00 90.38 245 THR A CA 1
ATOM 1764 C C . THR A 1 245 ? -9.368 -6.827 -13.171 1.00 90.38 245 THR A C 1
ATOM 1766 O O . THR A 1 245 ? -9.758 -7.907 -12.735 1.00 90.38 245 THR A O 1
ATOM 1769 N N . ALA A 1 246 ? -9.487 -5.696 -12.463 1.00 90.12 246 ALA A N 1
ATOM 1770 C CA . ALA A 1 246 ? -10.074 -5.674 -11.119 1.00 90.12 246 ALA A CA 1
ATOM 1771 C C . ALA A 1 246 ? -11.535 -6.153 -11.105 1.00 90.12 246 ALA A C 1
ATOM 1773 O O . ALA A 1 246 ? -11.908 -6.946 -10.244 1.00 90.12 246 ALA A O 1
ATOM 1774 N N . ALA A 1 247 ? -12.346 -5.716 -12.073 1.00 90.31 247 ALA A N 1
ATOM 1775 C CA . ALA A 1 247 ? -13.742 -6.133 -12.189 1.00 90.31 247 ALA A CA 1
ATOM 1776 C C . ALA A 1 247 ? -13.859 -7.621 -12.553 1.00 90.31 247 ALA A C 1
ATOM 1778 O O . ALA A 1 247 ? -14.681 -8.329 -11.978 1.00 90.31 247 ALA A O 1
ATOM 1779 N N . THR A 1 248 ? -13.004 -8.113 -13.454 1.00 93.25 248 THR A N 1
ATOM 1780 C CA . THR A 1 248 ? -12.949 -9.535 -13.826 1.00 93.25 248 THR A CA 1
ATOM 1781 C C . THR A 1 248 ? -12.585 -10.419 -12.634 1.00 93.25 248 THR A C 1
ATOM 1783 O O . THR A 1 248 ? -13.232 -11.440 -12.408 1.00 93.25 248 THR A O 1
ATOM 1786 N N . ILE A 1 249 ? -11.568 -10.028 -11.856 1.00 93.25 249 ILE A N 1
ATOM 1787 C CA . ILE A 1 249 ? -11.169 -10.746 -10.638 1.00 93.25 249 ILE A CA 1
ATOM 1788 C C . ILE A 1 249 ? -12.306 -10.721 -9.620 1.00 93.25 249 ILE A C 1
ATOM 1790 O O . ILE A 1 249 ? -12.680 -11.770 -9.111 1.00 93.25 249 ILE A O 1
ATOM 1794 N N . HIS A 1 250 ? -12.890 -9.548 -9.359 1.00 90.31 250 HIS A N 1
ATOM 1795 C CA . HIS A 1 250 ? -14.016 -9.418 -8.434 1.00 90.31 250 HIS A CA 1
ATOM 1796 C C . HIS A 1 250 ? -15.169 -10.345 -8.822 1.00 90.31 250 HIS A C 1
ATOM 1798 O O . HIS A 1 250 ? -15.586 -11.155 -8.001 1.00 90.31 250 HIS A O 1
ATOM 1804 N N . HIS A 1 251 ? -15.612 -10.309 -10.082 1.00 91.81 251 HIS A N 1
ATOM 1805 C CA . HIS A 1 251 ? -16.707 -11.149 -10.558 1.00 91.81 251 HIS A CA 1
ATOM 1806 C C . HIS A 1 251 ? -16.425 -12.645 -10.390 1.00 91.81 251 HIS A C 1
ATOM 1808 O O . HIS A 1 251 ? -17.312 -13.368 -9.969 1.00 91.81 251 HIS A O 1
ATOM 1814 N N . LYS A 1 252 ? -15.200 -13.111 -10.657 1.00 93.25 252 LYS A N 1
ATOM 1815 C CA . LYS A 1 252 ? -14.837 -14.522 -10.454 1.00 93.25 252 LYS A CA 1
ATOM 1816 C C . LYS A 1 252 ? -14.785 -14.941 -8.979 1.00 93.25 252 LYS A C 1
ATOM 1818 O O . LYS A 1 252 ? -15.037 -16.100 -8.685 1.00 93.25 252 LYS A O 1
ATOM 1823 N N . LEU A 1 253 ? -14.425 -14.030 -8.071 1.00 89.19 253 LEU A N 1
ATOM 1824 C CA . LEU A 1 253 ? -14.302 -14.330 -6.638 1.00 89.19 253 LEU A CA 1
ATOM 1825 C C . LEU A 1 253 ? -15.641 -14.296 -5.890 1.00 89.19 253 LEU A C 1
ATOM 1827 O O . LEU A 1 253 ? -15.758 -14.920 -4.836 1.00 89.19 253 LEU A O 1
ATOM 1831 N N . VAL A 1 254 ? -16.618 -13.511 -6.364 1.00 83.25 254 VAL A N 1
ATOM 1832 C CA . VAL A 1 254 ? -17.910 -13.326 -5.669 1.00 83.25 254 VAL A CA 1
ATOM 1833 C C . VAL A 1 254 ? -19.159 -13.651 -6.481 1.00 83.25 254 VAL A C 1
ATOM 1835 O O . VAL A 1 254 ? -20.245 -13.650 -5.899 1.00 83.25 254 VAL A O 1
ATOM 1838 N N . GLY A 1 255 ? -19.035 -13.826 -7.796 1.00 61.94 255 GLY A N 1
ATOM 1839 C CA . GLY A 1 255 ? -20.126 -14.221 -8.689 1.00 61.94 255 GLY A CA 1
ATOM 1840 C C . GLY A 1 255 ? -20.316 -15.725 -8.693 1.00 61.94 255 GLY A C 1
ATOM 1841 O O . GLY A 1 255 ? -21.495 -16.135 -8.736 1.00 61.94 255 GLY A O 1
#

Solvent-accessible surface area (backbone atoms only — not comparable to full-atom values): 14310 Å² total; per-residue (Å²): 130,87,79,89,75,70,67,48,81,46,65,33,25,86,57,73,64,68,83,85,54,97,90,67,89,64,89,79,67,93,54,79,62,72,79,84,65,94,70,63,96,90,60,70,89,71,64,54,43,48,45,46,55,70,75,81,76,49,72,8,35,66,45,40,60,76,64,49,36,75,57,33,57,77,46,99,45,46,30,32,41,30,47,54,55,96,42,55,66,48,41,19,52,55,33,45,69,52,46,88,42,60,37,60,62,28,38,30,39,65,52,48,64,104,51,85,55,54,55,71,57,46,20,51,39,37,34,42,29,46,76,45,30,85,63,46,31,30,46,26,35,53,59,74,72,90,52,52,58,62,39,47,54,36,30,48,75,27,53,40,60,27,37,30,40,54,51,55,47,86,42,76,47,58,37,83,90,80,62,50,77,40,67,24,34,33,39,17,46,64,42,24,69,55,32,51,54,36,38,46,53,47,46,73,59,39,91,50,51,28,33,32,24,37,28,37,76,50,44,73,51,47,47,56,48,44,77,55,58,31,72,42,76,47,74,58,58,39,43,77,78,37,70,59,50,62,57,54,28,49,45,70,76,76,105

Mean predicted aligned error: 9.28 Å

Radius of gyration: 18.42 Å; Cα contacts (8 Å, |Δi|>4): 489; chains: 1; bounding box: 43×40×50 Å

Sequence (255 aa):
MPRLRCGVCTRARIGDRRSTRPGRDRDTHNHAAASSGAARPGADRDAAGLLYCGGMQNPGLRNVVERFAPSWEHWQVQVIVSIAGESVQEYREIAEHLEGLSGVAAIEIPLYGYSVVPVDEAGRVIDAVRRACQLPIIAKIGLSGIELASLVATINSAGADALSISAGVVGMASDPADGVLREGQLCGPALRPLALTAAVQACAASQLPVIAGGGISGAEDAEAFLHLGASAISIGSALVRDPRTAATIHHKLVG

Foldseek 3Di:
DPQDADAAEAEEFADQDDPDDPPPPDDPDFDQQQPPDDDDPPDDSCQQFTFGQDGPGHPYLVCCLPPPLVVLLVDPHAYEYEYDYPALVRLLVSLLSCAPRRRHQAYEYECDDPDRNPLVRLLSSLLSSVVRHVHAYEYEYELDVPCLLSSQVSNVVSPHQAYEYAFFDWDWDQRPVPRDIGIGGTAAQNCLVSQLVSLLVNQVRHPHAYEGETRDQALVSQVSSVVSPHPHYDDDRNCVVPVCRVVRNSVVVPD

Nearest PDB structures (foldseek):
  5ksw-assembly1_A  TM=9.327E-01  e=5.263E-18  Lactococcus lactis
  5ue9-assembly1_A  TM=9.367E-01  e=1.621E-17  Lactococcus lactis subsp. lactis
  1ep2-assembly1_A-2  TM=9.206E-01  e=4.140E-17  Lactococcus lactis
  1ep3-assembly1_A  TM=8.569E-01  e=6.024E-17  Lactococcus lactis
  7lju-assembly2_C  TM=7.961E-01  e=1.931E-12  Sus scrofa

pLDDT: mean 78.72, std 22.34, range [24.77, 98.44]

Secondary structure (DSSP, 8-state):
------EEEEEEESSS-----TT--S-----B------PPTT--TTSS-EEE---S----HHHIIIIIHHHHTT-SSEEEEEEE-SSHHHHHHHHHHHTT-TTEEEEEEE-BSSSBPPHHHHHHHHHHHHHH--S-EEEEE-S--SSHHHHHHHHHHTT--EEEE---EEEEEE-TTT--EEEEEEESGGGHHHHHHHHHHHHHH-SSPEEEESS--SHHHHHHHHHTT-SEEE--HHHHH-TTHHHHHHHHHH-